Protein AF-A0A8H4MGW9-F1 (afdb_monomer_lite)

pLDDT: mean 76.76, std 18.22, range [28.2, 96.56]

Foldseek 3Di:
DVVLVVLLCVLPVVDDDDPVVVLLVVLLLVQLCCVVPPPDHDDLVVSCVVSVHDSVSSVVSNVVSCVSSVVVSDDDPVVVVVVVVVVQVVDPPDDDDPPPPDPPDDDDDDDDDDDDDDDDPDDDDDCPPVVVVVVVVVVVVVVCLVVLLVVLCVPDDDDVSNVVSVVVSVVVVVVCVVVQVVQQDPVPPDPSVSNVVVSVVVVVVVVVVVVVVVVVVVVVVVVVVVVCVVVVPPPPPDPPDDD

Sequence (243 aa):
MVYYVDKLTALFPAFTISSLTVHRYLIASAVVASKGLSDTFWTNKIYARVGGITVAELAVLELELLQRLRWMIIPQPDLLVDYYIGLVERSDAYEMEESSDGPLTTSLTDGTYAGGGGLPMENKMHNKAGVLIGIYLVNAVVATLPILYQWTAANCAGHTKRAFASALVAGSFSVRNIIGPQTFQARDAPEYHPAKIAVLATQAAAAVLLFVLFLYYVWDNKRRTVLQKANGIRCKMTPSGLG

Radius of gyration: 29.34 Å; chains: 1; bounding box: 54×64×83 Å

InterPro domains:
  IPR013922 Cyclin PHO80-like [PF08613] (2-69)
  IPR013922 Cyclin PHO80-like [PTHR15615] (2-105)
  IPR036259 MFS transporter superfamily [SSF103473] (126-224)

Organism: NCBI:txid340414

Secondary structure (DSSP, 8-state):
-HHHHHHHHHH-TT----TTTHHHHHHHHHHHHHHHH-SS---HHHHHHHHTS-HHHHHHHHHHHHHHTTT--PPPHHHHHHHHHHHHHT-TT----------------------------------HHHHHHHHHHHHHHHHHHHHHHHHHHHH--SHHHHHHHHHHHHHHHHHHHHHHHHHS-GGGTTT-HHHHHHHHHHHHHHHHHHHHHHHHHHHHHHHHHHHHHHTT-----------

Structure (mmCIF, N/CA/C/O backbone):
data_AF-A0A8H4MGW9-F1
#
_entry.id   AF-A0A8H4MGW9-F1
#
loop_
_atom_site.group_PDB
_atom_site.id
_atom_site.type_symbol
_atom_site.label_atom_id
_atom_site.label_alt_id
_atom_site.label_comp_id
_atom_site.label_asym_id
_atom_site.label_entity_id
_atom_site.label_seq_id
_atom_site.pdbx_PDB_ins_code
_atom_site.Cartn_x
_atom_site.Cartn_y
_atom_site.Cartn_z
_atom_site.occupancy
_atom_site.B_iso_or_equiv
_atom_site.auth_seq_id
_atom_site.auth_comp_id
_atom_site.auth_asym_id
_atom_site.auth_atom_id
_atom_site.pdbx_PDB_model_num
ATOM 1 N N . MET A 1 1 ? 3.549 4.341 -16.536 1.00 78.81 1 MET A N 1
ATOM 2 C CA . MET A 1 1 ? 4.738 5.163 -16.874 1.00 78.81 1 MET A CA 1
ATOM 3 C C . MET A 1 1 ? 5.365 4.740 -18.187 1.00 78.81 1 MET A C 1
ATOM 5 O O . MET A 1 1 ? 5.496 5.597 -19.047 1.00 78.81 1 MET A O 1
ATOM 9 N N . VAL A 1 2 ? 5.689 3.453 -18.369 1.00 84.94 2 VAL A N 1
ATOM 10 C CA . VAL A 1 2 ? 6.233 2.919 -19.636 1.00 84.94 2 VAL A CA 1
ATOM 11 C C . VAL A 1 2 ? 5.288 3.190 -20.812 1.00 84.94 2 VAL A C 1
ATOM 13 O O . VAL A 1 2 ? 5.696 3.815 -21.774 1.00 84.94 2 VAL A O 1
ATOM 16 N N . TYR A 1 3 ? 3.986 2.935 -20.650 1.00 88.38 3 TYR A N 1
ATOM 17 C CA . TYR A 1 3 ? 2.974 3.302 -21.652 1.00 88.38 3 TYR A CA 1
ATOM 18 C C . TYR A 1 3 ? 3.040 4.770 -22.126 1.00 88.38 3 TYR A C 1
ATOM 20 O O . TYR A 1 3 ? 2.858 5.069 -23.304 1.00 88.38 3 TYR A O 1
ATOM 28 N N . TYR A 1 4 ? 3.309 5.711 -21.214 1.00 89.75 4 TYR A N 1
ATOM 29 C CA . TYR A 1 4 ? 3.416 7.127 -21.573 1.00 89.75 4 TYR A CA 1
ATOM 30 C C . TYR A 1 4 ? 4.708 7.443 -22.319 1.00 89.75 4 TYR A C 1
ATOM 32 O O . TYR A 1 4 ? 4.717 8.400 -23.085 1.00 89.75 4 TYR A O 1
ATOM 40 N N . VAL A 1 5 ? 5.765 6.646 -22.124 1.00 89.50 5 VAL A N 1
ATOM 41 C CA . VAL A 1 5 ? 7.026 6.797 -22.856 1.00 89.50 5 VAL A CA 1
ATOM 42 C C . VAL A 1 5 ? 6.767 6.533 -24.324 1.00 89.50 5 VAL A C 1
ATOM 44 O O . VAL A 1 5 ? 7.015 7.414 -25.138 1.00 89.50 5 VAL A O 1
ATOM 47 N N . ASP A 1 6 ? 6.197 5.371 -24.633 1.00 88.12 6 ASP A N 1
ATOM 48 C CA . ASP A 1 6 ? 5.986 4.930 -26.012 1.00 88.12 6 ASP A CA 1
ATOM 49 C C . ASP A 1 6 ? 4.979 5.822 -26.739 1.00 88.12 6 ASP A C 1
ATOM 51 O O . ASP A 1 6 ? 5.147 6.171 -27.907 1.00 88.12 6 ASP A O 1
ATOM 55 N N . LYS A 1 7 ? 3.960 6.301 -26.017 1.00 88.12 7 LYS A N 1
ATOM 56 C CA . LYS A 1 7 ? 3.059 7.331 -26.539 1.00 88.12 7 LYS A CA 1
ATOM 57 C C . LYS A 1 7 ? 3.760 8.652 -26.822 1.00 88.12 7 LYS A C 1
ATOM 59 O O . LYS A 1 7 ? 3.473 9.285 -27.835 1.00 88.12 7 LYS A O 1
ATOM 64 N N . LEU A 1 8 ? 4.614 9.114 -25.915 1.00 88.62 8 LEU A N 1
ATOM 65 C CA . LEU A 1 8 ? 5.266 10.409 -26.049 1.00 88.62 8 LEU A CA 1
ATOM 66 C C . LEU A 1 8 ? 6.305 10.389 -27.173 1.00 88.62 8 LEU A C 1
ATOM 68 O O . LEU A 1 8 ? 6.367 11.345 -27.939 1.00 88.62 8 LEU A O 1
ATOM 72 N N . THR A 1 9 ? 7.062 9.301 -27.316 1.00 86.31 9 THR A N 1
ATOM 73 C CA . THR A 1 9 ? 8.022 9.115 -28.413 1.00 86.31 9 THR A CA 1
ATOM 74 C C . THR A 1 9 ? 7.321 8.966 -29.764 1.00 86.31 9 THR A C 1
ATOM 76 O O . THR A 1 9 ? 7.802 9.518 -30.751 1.00 86.31 9 THR A O 1
ATOM 79 N N . ALA A 1 10 ? 6.151 8.317 -29.814 1.00 87.50 10 ALA A N 1
ATOM 80 C CA . ALA A 1 10 ? 5.338 8.236 -31.030 1.00 87.50 10 ALA A CA 1
ATOM 81 C C . ALA A 1 10 ? 4.739 9.594 -31.444 1.00 87.50 10 ALA A C 1
ATOM 83 O O . ALA A 1 10 ? 4.691 9.920 -32.629 1.00 87.50 10 ALA A O 1
ATOM 84 N N . LEU A 1 11 ? 4.276 10.397 -30.479 1.00 86.69 11 LEU A N 1
ATOM 85 C CA . LEU A 1 11 ? 3.653 11.701 -30.742 1.00 86.69 11 LEU A CA 1
ATOM 86 C C . LEU A 1 11 ? 4.672 12.827 -30.945 1.00 86.69 11 LEU A C 1
ATOM 88 O O . LEU A 1 11 ? 4.371 13.826 -31.601 1.00 86.69 11 LEU A O 1
ATOM 92 N N . PHE A 1 12 ? 5.863 12.696 -30.368 1.00 86.38 12 PHE A N 1
ATOM 93 C CA . PHE A 1 12 ? 6.900 13.712 -30.417 1.00 86.38 12 PHE A CA 1
ATOM 94 C C . PHE A 1 12 ? 8.291 13.064 -30.562 1.00 86.38 12 PHE A C 1
ATOM 96 O O . PHE A 1 12 ? 9.019 12.911 -29.579 1.00 86.38 12 PHE A O 1
ATOM 103 N N . PRO A 1 13 ? 8.703 12.731 -31.801 1.00 80.94 13 PRO A N 1
ATOM 104 C CA . PRO A 1 13 ? 9.948 12.004 -32.069 1.00 80.94 13 PRO A CA 1
ATOM 105 C C . PRO A 1 13 ? 11.226 12.794 -31.738 1.00 80.94 13 PRO A C 1
ATOM 107 O O . PRO A 1 13 ? 12.310 12.222 -31.690 1.00 80.94 13 PRO A O 1
ATOM 110 N N . ALA A 1 14 ? 11.122 14.103 -31.488 1.00 83.44 14 ALA A N 1
ATOM 111 C CA . ALA A 1 14 ? 12.247 14.928 -31.047 1.00 83.44 14 ALA A CA 1
ATOM 112 C C . ALA A 1 14 ? 12.580 14.757 -29.551 1.00 83.44 14 ALA A C 1
ATOM 114 O O . ALA A 1 14 ? 13.647 15.184 -29.113 1.00 83.44 14 ALA A O 1
ATOM 115 N N . PHE A 1 15 ? 11.693 14.150 -28.756 1.00 79.50 15 PHE A N 1
ATOM 116 C CA . PHE A 1 15 ? 11.973 13.849 -27.355 1.00 79.50 15 PHE A CA 1
ATOM 117 C C . PHE A 1 15 ? 12.586 12.461 -27.222 1.00 79.50 15 PHE A C 1
ATOM 119 O O . PHE A 1 15 ? 11.929 11.443 -27.426 1.00 79.50 15 PHE A O 1
ATOM 126 N N . THR A 1 16 ? 13.855 12.435 -26.831 1.00 81.19 16 THR A N 1
ATOM 127 C CA . THR A 1 16 ? 14.576 11.215 -26.484 1.00 81.19 16 THR A CA 1
ATOM 128 C C . THR A 1 16 ? 14.766 11.140 -24.970 1.00 81.19 16 THR A C 1
ATOM 130 O O . THR A 1 16 ? 15.083 12.129 -24.297 1.00 81.19 16 THR A O 1
ATOM 133 N N . ILE A 1 17 ? 14.545 9.954 -24.400 1.00 85.25 17 ILE A N 1
ATOM 134 C CA . ILE A 1 17 ? 14.764 9.726 -22.970 1.00 85.25 17 ILE A CA 1
ATOM 135 C C . ILE A 1 17 ? 16.256 9.530 -22.744 1.00 85.25 17 ILE A C 1
ATOM 137 O O . ILE A 1 17 ? 16.860 8.586 -23.245 1.00 85.25 17 ILE A O 1
ATOM 141 N N . SER A 1 18 ? 16.842 10.436 -21.971 1.00 88.62 18 SER A N 1
ATOM 142 C CA . SER A 1 18 ? 18.242 10.393 -21.559 1.00 88.62 18 SER A CA 1
ATOM 143 C C . SER A 1 18 ? 18.337 10.446 -20.037 1.00 88.62 18 SER A C 1
ATOM 145 O O . SER A 1 18 ? 17.376 10.817 -19.358 1.00 88.62 18 SER A O 1
ATOM 147 N N . SER A 1 19 ? 19.509 10.134 -19.479 1.00 89.25 19 SER A N 1
ATOM 148 C CA . SER A 1 19 ? 19.765 10.244 -18.035 1.00 89.25 19 SER A CA 1
ATOM 149 C C . SER A 1 19 ? 19.522 11.657 -17.478 1.00 89.25 19 SER A C 1
ATOM 151 O O . SER A 1 19 ? 19.226 11.798 -16.294 1.00 89.25 19 SER A O 1
ATOM 153 N N . LEU A 1 20 ? 19.579 12.693 -18.325 1.00 85.25 20 LEU A N 1
ATOM 154 C CA . LEU A 1 20 ? 19.329 14.086 -17.952 1.00 85.25 20 LEU A CA 1
ATOM 155 C C . LEU A 1 20 ? 17.828 14.442 -17.911 1.00 85.25 20 LEU A C 1
ATOM 157 O O . LEU A 1 20 ? 17.413 15.270 -17.102 1.00 85.25 20 LEU A O 1
ATOM 161 N N . THR A 1 21 ? 17.002 13.823 -18.763 1.00 89.19 21 THR A N 1
ATOM 162 C CA . THR A 1 21 ? 15.565 14.141 -18.903 1.00 89.19 21 THR A CA 1
ATOM 163 C C . THR A 1 21 ? 14.650 13.161 -18.167 1.00 89.19 21 THR A C 1
ATOM 165 O O . THR A 1 21 ? 13.532 13.524 -17.790 1.00 89.19 21 THR A O 1
ATOM 168 N N . VAL A 1 22 ? 15.127 11.941 -17.895 1.00 92.25 22 VAL A N 1
ATOM 169 C CA . VAL A 1 22 ? 14.333 10.857 -17.297 1.00 92.25 22 VAL A CA 1
ATOM 170 C C . VAL A 1 22 ? 13.794 11.201 -15.909 1.00 92.25 22 VAL A C 1
ATOM 172 O O . VAL A 1 22 ? 12.655 10.870 -15.606 1.00 92.25 22 VAL A O 1
ATOM 175 N N . HIS A 1 23 ? 14.560 11.910 -15.075 1.00 93.44 23 HIS A N 1
ATOM 176 C CA . HIS A 1 23 ? 14.145 12.221 -13.705 1.00 93.44 23 HIS A CA 1
ATOM 177 C C . HIS A 1 23 ? 12.878 13.088 -13.674 1.00 93.44 23 HIS A C 1
ATOM 179 O O . HIS A 1 23 ? 11.871 12.708 -13.077 1.00 93.44 23 HIS A O 1
ATOM 185 N N . ARG A 1 24 ? 12.899 14.222 -14.387 1.00 93.12 24 ARG A N 1
ATOM 186 C CA . ARG A 1 24 ? 11.752 15.140 -14.478 1.00 93.12 24 ARG A CA 1
ATOM 187 C C . ARG A 1 24 ? 10.564 14.481 -15.176 1.00 93.12 24 ARG A C 1
ATOM 189 O O . ARG A 1 24 ? 9.427 14.649 -14.740 1.00 93.12 24 ARG A O 1
ATOM 196 N N . TYR A 1 25 ? 10.835 13.672 -16.200 1.00 93.12 25 TYR A N 1
ATOM 197 C CA . TYR A 1 25 ? 9.816 12.893 -16.898 1.00 93.12 25 TYR A CA 1
ATOM 198 C C . TYR A 1 25 ? 9.115 11.874 -15.981 1.00 93.12 25 TYR A C 1
ATOM 200 O O . TYR A 1 25 ? 7.885 11.794 -15.973 1.00 93.12 25 TYR A O 1
ATOM 208 N N . LEU A 1 26 ? 9.866 11.112 -15.180 1.00 93.75 26 LEU A N 1
ATOM 209 C CA . LEU A 1 26 ? 9.302 10.120 -14.260 1.00 93.75 26 LEU A CA 1
ATOM 210 C C . LEU A 1 26 ? 8.410 10.775 -13.206 1.00 93.75 26 LEU A C 1
ATOM 212 O O . LEU A 1 26 ? 7.332 10.266 -12.918 1.00 93.75 26 LEU A O 1
ATOM 216 N N . ILE A 1 27 ? 8.817 11.928 -12.676 1.00 93.94 27 ILE A N 1
ATOM 217 C CA . ILE A 1 27 ? 8.011 12.674 -11.705 1.00 93.94 27 ILE A CA 1
ATOM 218 C C . ILE A 1 27 ? 6.715 13.174 -12.355 1.00 93.94 27 ILE A C 1
ATOM 220 O O . ILE A 1 27 ? 5.634 12.947 -11.815 1.00 93.94 27 ILE A O 1
ATOM 224 N N . ALA A 1 28 ? 6.798 13.811 -13.527 1.00 93.94 28 ALA A N 1
ATOM 225 C CA . ALA A 1 28 ? 5.627 14.345 -14.223 1.00 93.94 28 ALA A CA 1
ATOM 226 C C . ALA A 1 28 ? 4.636 13.238 -14.623 1.00 93.94 28 ALA A C 1
ATOM 228 O O . ALA A 1 28 ? 3.440 13.344 -14.354 1.00 93.94 28 ALA A O 1
ATOM 229 N N . SER A 1 29 ? 5.135 12.139 -15.196 1.00 93.44 29 SER A N 1
ATOM 230 C CA . SER A 1 29 ? 4.315 10.980 -15.566 1.00 93.44 29 SER A CA 1
ATOM 231 C C . SER A 1 29 ? 3.680 10.304 -14.347 1.00 93.44 29 SER A C 1
ATOM 233 O O . SER A 1 29 ? 2.502 9.943 -14.405 1.00 93.44 29 SER A O 1
ATOM 235 N N . ALA A 1 30 ? 4.405 10.207 -13.224 1.00 93.19 30 ALA A N 1
ATOM 236 C CA . ALA A 1 30 ? 3.884 9.699 -11.956 1.00 93.19 30 ALA A CA 1
ATOM 237 C C . ALA A 1 30 ? 2.707 10.518 -11.423 1.00 93.19 30 ALA A C 1
ATOM 239 O O . ALA A 1 30 ? 1.684 9.950 -11.029 1.00 93.19 30 ALA A O 1
ATOM 240 N N . VAL A 1 31 ? 2.831 11.845 -11.447 1.00 93.81 31 VAL A N 1
ATOM 241 C CA . VAL A 1 31 ? 1.781 12.762 -10.987 1.00 93.81 31 VAL A CA 1
ATOM 242 C C . VAL A 1 31 ? 0.559 12.705 -11.900 1.00 93.81 31 VAL A C 1
ATOM 244 O O . VAL A 1 31 ? -0.554 12.552 -11.397 1.00 93.81 31 VAL A O 1
ATOM 247 N N . VAL A 1 32 ? 0.760 12.746 -13.222 1.00 93.50 32 VAL A N 1
ATOM 248 C CA . VAL A 1 32 ? -0.331 12.660 -14.206 1.00 93.50 32 VAL A CA 1
ATOM 249 C C . VAL A 1 32 ? -1.096 11.343 -14.076 1.00 93.50 32 VAL A C 1
ATOM 251 O O . VAL A 1 32 ? -2.324 11.364 -14.029 1.00 93.50 32 VAL A O 1
ATOM 254 N N . ALA A 1 33 ? -0.409 10.199 -13.957 1.00 92.38 33 ALA A N 1
ATOM 255 C CA . ALA A 1 33 ? -1.105 8.922 -13.783 1.00 92.38 33 ALA A CA 1
ATOM 256 C C . ALA A 1 33 ? -1.866 8.866 -12.456 1.00 92.38 33 ALA A C 1
ATOM 258 O O . ALA A 1 33 ? -3.018 8.453 -12.442 1.00 92.38 33 ALA A O 1
ATOM 259 N N . SER A 1 34 ? -1.242 9.303 -11.357 1.00 92.19 34 SER A N 1
ATOM 260 C CA . SER A 1 34 ? -1.865 9.242 -10.029 1.00 92.19 34 SER A CA 1
ATOM 261 C C . SER A 1 34 ? -3.140 10.074 -9.968 1.00 92.19 34 SER A C 1
ATOM 263 O O . SER A 1 34 ? -4.136 9.631 -9.417 1.00 92.19 34 SER A O 1
ATOM 265 N N . LYS A 1 35 ? -3.129 11.274 -10.551 1.00 92.50 35 LYS A N 1
ATOM 266 C CA . LYS A 1 35 ? -4.313 12.138 -10.577 1.00 92.50 35 LYS A CA 1
ATOM 267 C C . LYS A 1 35 ? -5.366 11.704 -11.590 1.00 92.50 35 LYS A C 1
ATOM 269 O O . LYS A 1 35 ? -6.535 12.010 -11.405 1.00 92.50 35 LYS A O 1
ATOM 274 N N . GLY A 1 36 ? -4.945 11.071 -12.681 1.00 90.50 36 GLY A N 1
ATOM 275 C CA . GLY A 1 36 ? -5.836 10.677 -13.766 1.00 90.50 36 GLY A CA 1
ATOM 276 C C . GLY A 1 36 ? -6.488 9.307 -13.598 1.00 90.50 36 GLY A C 1
ATOM 277 O O . GLY A 1 36 ? -7.548 9.084 -14.171 1.00 90.50 36 GLY A O 1
ATOM 278 N N . LEU A 1 37 ? -5.855 8.392 -12.855 1.00 88.81 37 LEU A N 1
ATOM 279 C CA . LEU A 1 37 ? -6.280 6.991 -12.737 1.00 88.81 37 LEU A CA 1
ATOM 280 C C . LEU A 1 37 ? -6.646 6.573 -11.309 1.00 88.81 37 LEU A C 1
ATOM 282 O O . LEU A 1 37 ? -7.343 5.576 -11.151 1.00 88.81 37 LEU A O 1
ATOM 286 N N . SER A 1 38 ? -6.184 7.285 -10.277 1.00 87.88 38 SER A N 1
ATOM 287 C CA . SER A 1 38 ? -6.468 6.918 -8.886 1.00 87.88 38 SER A CA 1
ATOM 288 C C . SER A 1 38 ? -7.567 7.795 -8.290 1.00 87.88 38 SER A C 1
ATOM 290 O O . SER A 1 38 ? -7.485 9.020 -8.338 1.00 87.88 38 SER A O 1
ATOM 292 N N . ASP A 1 39 ? -8.530 7.172 -7.607 1.00 90.50 39 ASP A N 1
ATOM 293 C CA . ASP A 1 39 ? -9.595 7.881 -6.874 1.00 90.50 39 ASP A CA 1
ATOM 294 C C . ASP A 1 39 ? -9.061 8.699 -5.685 1.00 90.50 39 ASP A C 1
ATOM 296 O O . ASP A 1 39 ? -9.704 9.626 -5.197 1.00 90.50 39 ASP A O 1
ATOM 300 N N . THR A 1 40 ? -7.866 8.356 -5.197 1.00 86.94 40 THR A N 1
ATOM 301 C CA . THR A 1 40 ? -7.166 9.079 -4.131 1.00 86.94 40 THR A CA 1
ATOM 302 C C . THR A 1 40 ? -5.892 9.705 -4.682 1.00 86.94 40 THR A C 1
ATOM 304 O O . THR A 1 40 ? -4.955 9.000 -5.058 1.00 86.94 40 THR A O 1
ATOM 307 N N . PHE A 1 41 ? -5.828 11.035 -4.673 1.00 91.75 41 PHE A N 1
ATOM 308 C CA . PHE A 1 41 ? -4.680 11.802 -5.150 1.00 91.75 41 PHE A CA 1
ATOM 309 C C . PHE A 1 41 ? -4.277 12.894 -4.152 1.00 91.75 41 PHE A C 1
ATOM 311 O O . PHE A 1 41 ? -5.090 13.402 -3.378 1.00 91.75 41 PHE A O 1
ATOM 318 N N . TRP A 1 42 ? -2.994 13.260 -4.166 1.00 91.44 42 TRP A N 1
ATOM 319 C CA . TRP A 1 42 ? -2.426 14.274 -3.273 1.00 91.44 42 TRP A CA 1
ATOM 320 C C . TRP A 1 42 ? -2.288 15.642 -3.959 1.00 91.44 42 TRP A C 1
ATOM 322 O O . TRP A 1 42 ? -2.433 15.783 -5.173 1.00 91.44 42 TRP A O 1
ATOM 332 N N . THR A 1 43 ? -1.994 16.688 -3.183 1.00 93.69 43 THR A N 1
ATOM 333 C CA . THR A 1 43 ? -1.757 18.035 -3.732 1.00 93.69 43 THR A CA 1
ATOM 334 C C . THR A 1 43 ? -0.373 18.149 -4.383 1.00 93.69 43 THR A C 1
ATOM 336 O O . THR A 1 43 ? 0.585 17.505 -3.947 1.00 93.69 43 THR A O 1
ATOM 339 N N . ASN A 1 44 ? -0.221 19.045 -5.369 1.00 91.88 44 ASN A N 1
ATOM 340 C CA . ASN A 1 44 ? 1.060 19.269 -6.070 1.00 91.88 44 ASN A CA 1
ATOM 341 C C . ASN A 1 44 ? 2.208 19.631 -5.130 1.00 91.88 44 ASN A C 1
ATOM 343 O O . ASN A 1 44 ? 3.355 19.308 -5.411 1.00 91.88 44 ASN A O 1
ATOM 347 N N . LYS A 1 45 ? 1.911 20.238 -3.978 1.00 94.56 45 LYS A N 1
ATOM 348 C CA . LYS A 1 45 ? 2.913 20.542 -2.954 1.00 94.56 45 LYS A CA 1
ATOM 349 C C . LYS A 1 45 ? 3.585 19.282 -2.401 1.00 94.56 45 LYS A C 1
ATOM 351 O O . LYS A 1 45 ? 4.787 19.297 -2.154 1.00 94.56 45 LYS A O 1
ATOM 356 N N . ILE A 1 46 ? 2.822 18.208 -2.197 1.00 95.00 46 ILE A N 1
ATOM 357 C CA . ILE A 1 46 ? 3.342 16.944 -1.660 1.00 95.00 46 ILE A CA 1
ATOM 358 C C . ILE A 1 46 ? 4.170 16.236 -2.732 1.00 95.00 46 ILE A C 1
ATOM 360 O O . ILE A 1 46 ? 5.304 15.850 -2.460 1.00 95.00 46 ILE A O 1
ATOM 364 N N . TYR A 1 47 ? 3.656 16.154 -3.961 1.00 94.56 47 TYR A N 1
ATOM 365 C CA . TYR A 1 47 ? 4.389 15.562 -5.081 1.00 94.56 47 TYR A CA 1
ATOM 366 C C . TYR A 1 47 ? 5.697 16.303 -5.394 1.00 94.56 47 TYR A C 1
ATOM 368 O O . TYR A 1 47 ? 6.730 15.664 -5.562 1.00 94.56 47 TYR A O 1
ATOM 376 N N . ALA A 1 48 ? 5.687 17.639 -5.383 1.00 95.00 48 ALA A N 1
ATOM 377 C CA . ALA A 1 48 ? 6.879 18.462 -5.587 1.00 95.00 48 ALA A CA 1
ATOM 378 C C . ALA A 1 48 ? 7.930 18.235 -4.488 1.00 95.00 48 ALA A C 1
ATOM 380 O O . ALA A 1 48 ? 9.117 18.107 -4.777 1.00 95.00 48 ALA A O 1
ATOM 381 N N . ARG A 1 49 ? 7.491 18.104 -3.226 1.00 94.56 49 ARG A N 1
ATOM 382 C CA . ARG A 1 49 ? 8.381 17.818 -2.092 1.00 94.56 49 ARG A CA 1
ATOM 383 C C . ARG A 1 49 ? 9.046 16.445 -2.206 1.00 94.56 49 ARG A C 1
ATOM 385 O O . ARG A 1 49 ? 10.216 16.331 -1.862 1.00 94.56 49 ARG A O 1
ATOM 392 N N . VAL A 1 50 ? 8.316 15.429 -2.672 1.00 94.19 50 VAL A N 1
ATOM 393 C CA . VAL A 1 50 ? 8.860 14.076 -2.894 1.00 94.19 50 VAL A CA 1
ATOM 394 C C . VAL A 1 50 ? 9.788 14.046 -4.110 1.00 94.19 50 VAL A C 1
ATOM 396 O O . VAL A 1 50 ? 10.838 13.418 -4.056 1.00 94.19 50 VAL A O 1
ATOM 399 N N . GLY A 1 51 ? 9.430 14.752 -5.185 1.00 90.56 51 GLY A N 1
ATOM 400 C CA . GLY A 1 51 ? 10.237 14.846 -6.403 1.00 90.56 51 GLY A CA 1
ATOM 401 C C . GLY A 1 51 ? 11.441 15.788 -6.308 1.00 90.56 51 GLY A C 1
ATOM 402 O O . GLY A 1 51 ? 12.243 15.827 -7.230 1.00 90.56 51 GLY A O 1
ATOM 403 N N . GLY A 1 52 ? 11.581 16.569 -5.233 1.00 94.25 52 GLY A N 1
ATOM 404 C CA . GLY A 1 52 ? 12.685 17.524 -5.084 1.00 94.25 52 GLY A CA 1
ATOM 405 C C . GLY A 1 52 ? 12.665 18.681 -6.093 1.00 94.25 52 GLY A C 1
ATOM 406 O O . GLY A 1 52 ? 13.690 19.328 -6.293 1.00 94.25 52 GLY A O 1
ATOM 407 N N . ILE A 1 53 ? 11.516 18.955 -6.719 1.00 95.69 53 ILE A N 1
ATOM 408 C CA . ILE A 1 53 ? 11.336 20.030 -7.706 1.00 95.69 53 ILE A CA 1
ATOM 409 C C . ILE A 1 53 ? 10.424 21.128 -7.159 1.00 95.69 53 ILE A C 1
ATOM 411 O O . ILE A 1 53 ? 9.663 20.923 -6.211 1.00 95.69 53 ILE A O 1
ATOM 415 N N . THR A 1 54 ? 10.491 22.324 -7.742 1.00 96.50 54 THR A N 1
ATOM 416 C CA . THR A 1 54 ? 9.609 23.418 -7.314 1.00 96.50 54 THR A CA 1
ATOM 417 C C . THR A 1 54 ? 8.160 23.140 -7.726 1.00 96.50 54 THR A C 1
ATOM 419 O O . THR A 1 54 ? 7.895 22.489 -8.734 1.00 96.50 54 THR A O 1
ATOM 422 N N . VAL A 1 55 ? 7.190 23.647 -6.958 1.00 95.69 55 VAL A N 1
ATOM 423 C CA . VAL A 1 55 ? 5.758 23.433 -7.256 1.00 95.69 55 VAL A CA 1
ATOM 424 C C . VAL A 1 55 ? 5.369 24.044 -8.608 1.00 95.69 55 VAL A C 1
ATOM 426 O O . VAL A 1 55 ? 4.563 23.463 -9.330 1.00 95.69 55 VAL A O 1
ATOM 429 N N . ALA A 1 56 ? 5.956 25.194 -8.954 1.00 96.31 56 ALA A N 1
ATOM 430 C CA . ALA A 1 56 ? 5.730 25.860 -10.234 1.00 96.31 56 ALA A CA 1
ATOM 431 C C . ALA A 1 56 ? 6.271 25.026 -11.401 1.00 96.31 56 ALA A C 1
ATOM 433 O O . ALA A 1 56 ? 5.566 24.814 -12.383 1.00 96.31 56 ALA A O 1
ATOM 434 N N . GLU A 1 57 ? 7.485 24.494 -11.263 1.00 96.25 57 GLU A N 1
ATOM 435 C CA . GLU A 1 57 ? 8.069 23.599 -12.259 1.00 96.25 57 GLU A CA 1
ATOM 436 C C . GLU A 1 57 ? 7.235 22.326 -12.429 1.00 96.25 57 GLU A C 1
ATOM 438 O O . GLU A 1 57 ? 6.923 21.955 -13.556 1.00 96.25 57 GLU A O 1
ATOM 443 N N . LEU A 1 58 ? 6.805 21.697 -11.328 1.00 95.75 58 LEU A N 1
ATOM 444 C CA . LEU A 1 58 ? 5.951 20.512 -11.396 1.00 95.75 58 LEU A CA 1
ATOM 445 C C . LEU A 1 58 ? 4.642 20.799 -12.142 1.00 95.75 58 LEU A C 1
ATOM 447 O O . LEU A 1 58 ? 4.218 19.984 -12.953 1.00 95.75 58 LEU A O 1
ATOM 451 N N . ALA A 1 59 ? 4.013 21.948 -11.883 1.00 96.00 59 ALA A N 1
ATOM 452 C CA . ALA A 1 59 ? 2.773 22.330 -12.553 1.00 96.00 59 ALA A CA 1
ATOM 453 C C . ALA A 1 59 ? 2.968 22.537 -14.065 1.00 96.00 59 ALA A C 1
ATOM 455 O O . ALA A 1 59 ? 2.122 22.116 -14.851 1.00 96.00 59 ALA A O 1
ATOM 456 N N . VAL A 1 60 ? 4.088 23.145 -14.477 1.00 96.56 60 VAL A N 1
ATOM 457 C CA . VAL A 1 60 ? 4.424 23.318 -15.899 1.00 96.56 60 VAL A CA 1
ATOM 458 C C . VAL A 1 60 ? 4.703 21.971 -16.561 1.00 96.56 60 VAL A C 1
ATOM 460 O O . VAL A 1 60 ? 4.160 21.707 -17.629 1.00 96.56 60 VAL A O 1
ATOM 463 N N . LEU A 1 61 ? 5.486 21.099 -15.922 1.00 94.31 61 LEU A N 1
ATOM 464 C CA . LEU A 1 61 ? 5.804 19.770 -16.453 1.00 94.31 61 LEU A CA 1
ATOM 465 C C . LEU A 1 61 ? 4.562 18.880 -16.576 1.00 94.31 61 LEU A C 1
ATOM 467 O O . LEU A 1 61 ? 4.407 18.164 -17.562 1.00 94.31 61 LEU A O 1
ATOM 471 N N . GLU A 1 62 ? 3.670 18.935 -15.586 1.00 94.56 62 GLU A N 1
ATOM 472 C CA . GLU A 1 62 ? 2.379 18.246 -15.616 1.00 94.56 62 GLU A CA 1
ATOM 473 C C . GLU A 1 62 ? 1.539 18.716 -16.812 1.00 94.56 62 GLU A C 1
ATOM 475 O O . GLU A 1 62 ? 1.043 17.895 -17.585 1.00 94.56 62 GLU A O 1
ATOM 480 N N . LEU A 1 63 ? 1.423 20.035 -16.998 1.00 94.62 63 LEU A N 1
ATOM 481 C CA . LEU A 1 63 ? 0.661 20.619 -18.097 1.00 94.62 63 LEU A CA 1
ATOM 482 C C . LEU A 1 63 ? 1.276 20.292 -19.462 1.00 94.62 63 LEU A C 1
ATOM 484 O O . LEU A 1 63 ? 0.549 19.914 -20.381 1.00 94.62 63 LEU A O 1
ATOM 488 N N . GLU A 1 64 ? 2.597 20.409 -19.600 1.00 92.81 64 GLU A N 1
ATOM 489 C CA . GLU A 1 64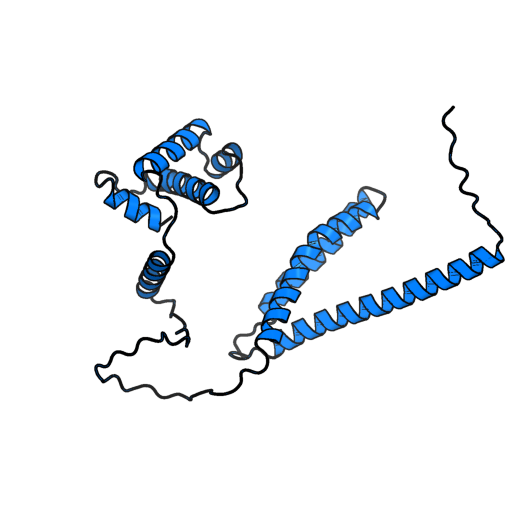 ? 3.293 20.100 -20.847 1.00 92.81 64 GLU A CA 1
ATOM 490 C C . GLU A 1 64 ? 3.093 18.628 -21.217 1.00 92.81 64 GLU A C 1
ATOM 492 O O . GLU A 1 64 ? 2.720 18.327 -22.349 1.00 92.81 64 GLU A O 1
ATOM 497 N N . LEU A 1 65 ? 3.239 17.704 -20.263 1.00 92.12 65 LEU A N 1
ATOM 498 C CA . LEU A 1 65 ? 3.016 16.284 -20.518 1.00 92.12 65 LEU A CA 1
ATOM 499 C C . LEU A 1 65 ? 1.570 16.002 -20.962 1.00 92.12 65 LEU A C 1
ATOM 501 O O . LEU A 1 65 ? 1.359 15.274 -21.931 1.00 92.12 65 LEU A O 1
ATOM 505 N N . LEU A 1 66 ? 0.574 16.612 -20.313 1.00 93.25 66 LEU A N 1
ATOM 506 C CA . LEU A 1 66 ? -0.838 16.468 -20.689 1.00 93.25 66 LEU A CA 1
ATOM 507 C C . LEU A 1 66 ? -1.127 17.001 -22.097 1.00 93.25 66 LEU A C 1
ATOM 509 O O . LEU A 1 66 ? -1.832 16.349 -22.873 1.00 93.25 66 LEU A O 1
ATOM 513 N N . GLN A 1 67 ? -0.555 18.154 -22.449 1.00 93.69 67 GLN A N 1
ATOM 514 C CA . GLN A 1 67 ? -0.688 18.738 -23.784 1.00 93.69 67 GLN A CA 1
ATOM 515 C C . GLN A 1 67 ? -0.044 17.848 -24.850 1.00 93.69 67 GLN A C 1
ATOM 517 O O . GLN A 1 67 ? -0.662 17.586 -25.884 1.00 93.69 67 GLN A O 1
ATOM 522 N N . ARG A 1 68 ? 1.161 17.328 -24.587 1.00 90.25 68 ARG A N 1
ATOM 523 C CA . ARG A 1 68 ? 1.880 16.429 -25.504 1.00 90.25 68 ARG A CA 1
ATOM 524 C C . ARG A 1 68 ? 1.153 15.099 -25.692 1.00 90.25 68 ARG A C 1
ATOM 526 O O . ARG A 1 68 ? 1.100 14.592 -26.805 1.00 90.25 68 ARG A O 1
ATOM 533 N N . LEU A 1 69 ? 0.526 14.577 -24.638 1.00 89.88 69 LEU A N 1
ATOM 534 C CA . LEU A 1 69 ? -0.309 13.372 -24.689 1.00 89.88 69 LEU A CA 1
ATOM 535 C C . LEU A 1 69 ? -1.724 13.631 -25.239 1.00 89.88 69 LEU A C 1
ATOM 537 O O . LEU A 1 69 ? -2.535 12.705 -25.285 1.00 89.88 69 LEU A O 1
ATOM 541 N N . ARG A 1 70 ? -2.043 14.870 -25.648 1.00 91.25 70 ARG A N 1
ATOM 542 C CA . ARG A 1 70 ? -3.374 15.301 -26.115 1.00 91.25 70 ARG A CA 1
ATOM 543 C C . ARG A 1 70 ? -4.500 14.906 -25.154 1.00 91.25 70 ARG A C 1
ATOM 545 O O . ARG A 1 70 ? -5.577 14.521 -25.600 1.00 91.25 70 ARG A O 1
ATOM 552 N N . TRP A 1 71 ? -4.239 14.963 -23.847 1.00 90.12 71 TRP A N 1
ATOM 553 C CA . TRP A 1 71 ? -5.163 14.532 -22.786 1.00 90.12 71 TRP A CA 1
ATOM 554 C C . TRP A 1 71 ? -5.574 13.048 -22.836 1.00 90.12 71 TRP A C 1
ATOM 556 O O . TRP A 1 71 ? -6.425 12.613 -22.064 1.00 90.12 71 TRP A O 1
ATOM 566 N N . MET A 1 72 ? -4.948 12.233 -23.690 1.00 87.81 72 MET A N 1
ATOM 567 C CA . MET A 1 72 ? -5.263 10.814 -23.850 1.00 87.81 72 MET A CA 1
ATOM 568 C C . MET A 1 72 ? -4.430 9.968 -22.879 1.00 87.81 72 MET A C 1
ATOM 570 O O . MET A 1 72 ? -3.494 9.271 -23.281 1.00 87.81 72 MET A O 1
ATOM 574 N N . ILE A 1 73 ? -4.761 10.072 -21.592 1.00 89.19 73 ILE A N 1
ATOM 575 C CA . ILE A 1 73 ? -4.018 9.444 -20.488 1.00 89.19 73 ILE A CA 1
ATOM 576 C C . ILE A 1 73 ? -4.500 8.033 -20.127 1.00 89.19 73 ILE A C 1
ATOM 578 O O . ILE A 1 73 ? -3.738 7.277 -19.538 1.00 89.19 73 ILE A O 1
ATOM 582 N N . ILE A 1 74 ? -5.732 7.656 -20.475 1.00 89.56 74 ILE A N 1
ATOM 583 C CA . ILE A 1 74 ? -6.311 6.364 -20.080 1.00 89.56 74 ILE A CA 1
ATOM 584 C C . ILE A 1 74 ? -5.755 5.261 -20.999 1.00 89.56 74 ILE A C 1
ATOM 586 O O . ILE A 1 74 ? -5.994 5.323 -22.210 1.00 89.56 74 ILE A O 1
ATOM 590 N N . PRO A 1 75 ? -5.008 4.272 -20.473 1.00 86.38 75 PRO A N 1
ATOM 591 C CA . PRO A 1 75 ? -4.588 3.116 -21.253 1.00 86.38 75 PRO A CA 1
ATOM 592 C C . PRO A 1 75 ? -5.769 2.160 -21.459 1.00 86.38 75 PRO A C 1
ATOM 594 O O . PRO A 1 75 ? -6.558 1.928 -20.544 1.00 86.38 75 PRO A O 1
ATOM 597 N N . GLN A 1 76 ? -5.886 1.590 -22.659 1.00 87.69 76 GLN A N 1
ATOM 598 C CA . GLN A 1 76 ? -6.827 0.497 -22.910 1.00 87.69 76 GLN A CA 1
ATOM 599 C C . GLN A 1 76 ? -6.326 -0.784 -22.222 1.00 87.69 76 GLN A C 1
ATOM 601 O O . GLN A 1 76 ? -5.113 -1.013 -22.212 1.00 87.69 76 GLN A O 1
ATOM 606 N N . PRO A 1 77 ? -7.226 -1.603 -21.648 1.00 86.19 77 PRO A N 1
ATOM 607 C CA . PRO A 1 77 ? -6.838 -2.790 -20.891 1.00 86.19 77 PRO A CA 1
ATOM 608 C C . PRO A 1 77 ? -6.097 -3.813 -21.758 1.00 86.19 77 PRO A C 1
ATOM 610 O O . PRO A 1 77 ? -5.083 -4.336 -21.311 1.00 86.19 77 PRO A O 1
ATOM 613 N N . ASP A 1 78 ? -6.533 -4.017 -23.005 1.00 86.88 78 ASP A N 1
ATOM 614 C CA . ASP A 1 78 ? -5.937 -4.997 -23.926 1.00 86.88 78 ASP A CA 1
ATOM 615 C C . ASP A 1 78 ? -4.461 -4.676 -24.203 1.00 86.88 78 ASP A C 1
ATOM 617 O O . ASP A 1 78 ? -3.575 -5.500 -24.006 1.00 86.88 78 ASP A O 1
ATOM 621 N N . LEU A 1 79 ? -4.174 -3.410 -24.515 1.00 85.44 79 LEU A N 1
ATOM 622 C CA . LEU A 1 79 ? -2.813 -2.940 -24.760 1.00 85.44 79 LEU A CA 1
ATOM 623 C C . LEU A 1 79 ? -1.918 -3.062 -23.516 1.00 85.44 79 LEU A C 1
ATOM 625 O O . LEU A 1 79 ? -0.714 -3.273 -23.630 1.00 85.44 79 LEU A O 1
ATOM 629 N N . LEU A 1 80 ? -2.481 -2.898 -22.316 1.00 85.69 80 LEU A N 1
ATOM 630 C CA . LEU A 1 80 ? -1.723 -3.023 -21.072 1.00 85.69 80 LEU A CA 1
ATOM 631 C C . LEU A 1 80 ? -1.277 -4.473 -20.827 1.00 85.69 80 LEU A C 1
ATOM 633 O O . LEU A 1 80 ? -0.179 -4.682 -20.310 1.00 85.69 80 LEU A O 1
ATOM 637 N N . VAL A 1 81 ? -2.108 -5.446 -21.216 1.00 86.25 81 VAL A N 1
ATOM 638 C CA . VAL A 1 81 ? -1.780 -6.877 -21.170 1.00 86.25 81 VAL A CA 1
ATOM 639 C C . VAL A 1 81 ? -0.651 -7.191 -22.149 1.00 86.25 81 VAL A C 1
ATOM 641 O O . VAL A 1 81 ? 0.327 -7.813 -21.743 1.00 86.25 81 VAL A O 1
ATOM 644 N N . ASP A 1 82 ? -0.708 -6.669 -23.375 1.00 86.12 82 ASP A N 1
ATOM 645 C CA . ASP A 1 82 ? 0.364 -6.851 -24.365 1.00 86.12 82 ASP A CA 1
ATOM 646 C C . ASP A 1 82 ? 1.707 -6.287 -23.869 1.00 86.12 82 ASP A C 1
ATOM 648 O O . ASP A 1 82 ? 2.749 -6.935 -23.980 1.00 86.12 82 ASP A O 1
ATOM 652 N N . TYR A 1 83 ? 1.693 -5.098 -23.247 1.00 84.44 83 TYR A N 1
ATOM 653 C CA . TYR A 1 83 ? 2.890 -4.520 -22.622 1.00 84.44 83 TYR A CA 1
ATOM 654 C C . TYR A 1 83 ? 3.440 -5.394 -21.494 1.00 84.44 83 TYR A C 1
ATOM 656 O O . TYR A 1 83 ? 4.657 -5.484 -21.328 1.00 84.44 83 TYR A O 1
ATOM 664 N N . TYR A 1 84 ? 2.560 -5.999 -20.698 1.00 83.94 84 TYR A N 1
ATOM 665 C CA . TYR A 1 84 ? 2.957 -6.893 -19.618 1.00 83.94 84 TYR A CA 1
ATOM 666 C C . TYR A 1 84 ? 3.598 -8.172 -20.163 1.00 83.94 84 TYR A C 1
ATOM 668 O O . TYR A 1 84 ? 4.696 -8.513 -19.730 1.00 83.94 84 TYR A O 1
ATOM 676 N N . ILE A 1 85 ? 2.980 -8.812 -21.160 1.00 85.44 85 ILE A N 1
ATOM 677 C CA . ILE A 1 85 ? 3.523 -10.006 -21.824 1.00 85.44 85 ILE A CA 1
ATOM 678 C C . ILE A 1 85 ? 4.910 -9.703 -22.403 1.00 85.44 85 ILE A C 1
ATOM 680 O O . ILE A 1 85 ? 5.871 -10.390 -22.068 1.00 85.44 85 ILE A O 1
ATOM 684 N N . GLY A 1 86 ? 5.057 -8.614 -23.166 1.00 84.81 86 GLY A N 1
ATOM 685 C CA . GLY A 1 86 ? 6.348 -8.244 -23.757 1.00 84.81 86 GLY A CA 1
ATOM 686 C C . GLY A 1 86 ? 7.436 -7.888 -22.732 1.00 84.81 86 GLY A C 1
ATOM 687 O O . GLY A 1 86 ? 8.626 -8.064 -23.000 1.00 84.81 86 GLY A O 1
ATOM 688 N N . LEU A 1 87 ? 7.063 -7.397 -21.543 1.00 83.62 87 LEU A N 1
ATOM 689 C CA . LEU A 1 87 ? 8.004 -7.181 -20.435 1.00 83.62 87 LEU A CA 1
ATOM 690 C C . LEU A 1 87 ? 8.461 -8.502 -19.813 1.00 83.62 87 LEU A C 1
ATOM 692 O O . LEU A 1 87 ? 9.644 -8.629 -19.494 1.00 83.62 87 LEU A O 1
ATOM 696 N N . VAL A 1 88 ? 7.541 -9.455 -19.648 1.00 83.94 88 VAL A N 1
ATOM 697 C CA . VAL A 1 88 ? 7.827 -10.770 -19.064 1.00 83.94 88 VAL A CA 1
ATOM 698 C C . VAL A 1 88 ? 8.674 -11.615 -20.011 1.00 83.94 88 VAL A C 1
ATOM 700 O O . VAL A 1 88 ? 9.693 -12.140 -19.579 1.00 83.94 88 VAL A O 1
ATOM 703 N N . GLU A 1 89 ? 8.358 -11.635 -21.310 1.00 84.06 89 GLU A N 1
ATOM 704 C CA . GLU A 1 89 ? 9.170 -12.303 -22.343 1.00 84.06 89 GLU A CA 1
ATOM 705 C C . GLU A 1 89 ? 10.618 -11.801 -22.384 1.00 84.06 89 GLU A C 1
ATOM 707 O O . GLU A 1 89 ? 11.539 -12.538 -22.726 1.00 84.06 89 GLU A O 1
ATOM 712 N N . ARG A 1 90 ? 10.837 -10.528 -22.038 1.00 83.38 90 ARG A N 1
ATOM 713 C CA . ARG A 1 90 ? 12.170 -9.917 -22.014 1.00 83.38 90 ARG A CA 1
ATOM 714 C C . ARG A 1 90 ? 12.930 -10.184 -20.711 1.00 83.38 90 ARG A C 1
ATOM 716 O O . ARG A 1 90 ? 14.099 -9.810 -20.609 1.00 83.38 90 ARG A O 1
ATOM 723 N N . SER A 1 91 ? 12.280 -10.766 -19.705 1.00 82.00 91 SER A N 1
ATOM 724 C CA . SER A 1 91 ? 12.876 -11.071 -18.408 1.00 82.00 91 SER A CA 1
ATOM 725 C C . SER A 1 91 ? 13.035 -12.578 -18.217 1.00 82.00 91 SER A C 1
ATOM 727 O O . SER A 1 91 ? 12.060 -13.277 -17.985 1.00 82.00 91 SER A O 1
ATOM 729 N N . ASP A 1 92 ? 14.275 -13.067 -18.186 1.00 76.44 92 ASP A N 1
ATOM 730 C CA . ASP A 1 92 ? 14.586 -14.502 -18.014 1.00 76.44 92 ASP A CA 1
ATOM 731 C C . ASP A 1 92 ? 14.176 -15.088 -16.641 1.00 76.44 92 ASP A C 1
ATOM 733 O O . ASP A 1 92 ? 14.390 -16.265 -16.367 1.00 76.44 92 ASP A O 1
ATOM 737 N N . ALA A 1 93 ? 13.649 -14.259 -15.734 1.00 75.06 93 ALA A N 1
ATOM 738 C CA . ALA A 1 93 ? 13.359 -14.614 -14.344 1.00 75.06 93 ALA A CA 1
ATOM 739 C C . ALA A 1 93 ? 11.870 -14.862 -14.052 1.00 75.06 93 ALA A C 1
ATOM 741 O O . ALA A 1 93 ? 11.543 -15.263 -12.935 1.00 75.06 93 ALA A O 1
ATOM 742 N N . TYR A 1 94 ? 10.975 -14.587 -15.004 1.00 66.38 94 TYR A N 1
ATOM 743 C CA . TYR A 1 94 ? 9.531 -14.664 -14.794 1.00 66.38 94 TYR A CA 1
ATOM 744 C C . TYR A 1 94 ? 8.879 -15.488 -15.904 1.00 66.38 94 TYR A C 1
ATOM 746 O O . TYR A 1 94 ? 9.025 -15.174 -17.079 1.00 66.38 94 TYR A O 1
ATOM 754 N N . GLU A 1 95 ? 8.134 -16.522 -15.519 1.00 68.31 95 GLU A N 1
ATOM 755 C CA . GLU A 1 95 ? 7.266 -17.283 -16.420 1.00 68.31 95 GLU A CA 1
ATOM 756 C C . GLU A 1 95 ? 5.811 -16.863 -16.185 1.00 68.31 95 GLU A C 1
ATOM 758 O O . GLU A 1 95 ? 5.382 -16.667 -15.044 1.00 68.31 95 GLU A O 1
ATOM 763 N N . MET A 1 96 ? 5.057 -16.692 -17.272 1.00 64.88 96 MET A N 1
ATOM 764 C CA . MET A 1 96 ? 3.624 -16.414 -17.208 1.00 64.88 96 MET A CA 1
ATOM 765 C C . MET A 1 96 ? 2.893 -17.692 -16.802 1.00 64.88 96 MET A C 1
ATOM 767 O O . MET A 1 96 ? 3.024 -18.721 -17.459 1.00 64.88 96 MET A O 1
ATOM 771 N N . GLU A 1 97 ? 2.101 -17.628 -15.736 1.00 63.19 97 GLU A N 1
ATOM 772 C CA . GLU A 1 97 ? 1.185 -18.712 -15.395 1.00 63.19 97 GLU A CA 1
ATOM 773 C C . GLU A 1 97 ? 0.080 -18.733 -16.464 1.00 63.19 97 GLU A C 1
ATOM 775 O O . GLU A 1 97 ? -0.677 -17.767 -16.593 1.00 63.19 97 GLU A O 1
ATOM 780 N N . GLU A 1 98 ? 0.018 -19.786 -17.287 1.00 58.66 98 GLU A N 1
ATOM 781 C CA . GLU A 1 98 ? -1.053 -19.942 -18.274 1.00 58.66 98 GLU A CA 1
ATOM 782 C C . GLU A 1 98 ? -2.397 -19.967 -17.542 1.00 58.66 98 GLU A C 1
ATOM 784 O O . GLU A 1 98 ? -2.753 -20.922 -16.844 1.00 58.66 98 GLU A O 1
ATOM 789 N N . SER A 1 99 ? -3.173 -18.895 -17.704 1.00 44.34 99 SER A N 1
ATOM 790 C CA . SER A 1 99 ? -4.561 -18.887 -17.283 1.00 44.34 99 SER A CA 1
ATOM 791 C C . SER A 1 99 ? -5.301 -19.909 -18.136 1.00 44.34 99 SER A C 1
ATOM 793 O O . SER A 1 99 ? -5.567 -19.679 -19.316 1.00 44.34 99 SER A O 1
ATOM 795 N N . SER A 1 100 ? -5.674 -21.025 -17.522 1.00 46.12 100 SER A N 1
ATOM 796 C CA . SER A 1 100 ? -6.630 -22.007 -18.040 1.00 46.12 100 SER A CA 1
ATOM 797 C C . SER A 1 100 ? -8.065 -21.452 -18.087 1.00 46.12 100 SER A C 1
ATOM 799 O O . SER A 1 100 ? -9.030 -22.141 -17.774 1.00 46.12 100 SER A O 1
ATOM 801 N N . ASP A 1 101 ? -8.215 -20.200 -18.513 1.00 42.44 101 ASP A N 1
ATOM 802 C CA . ASP A 1 101 ? -9.476 -19.618 -18.941 1.00 42.44 101 ASP A CA 1
ATOM 803 C C . ASP A 1 101 ? -9.438 -19.610 -20.468 1.00 42.44 101 ASP A C 1
ATOM 805 O O . ASP A 1 101 ? -8.966 -18.673 -21.109 1.00 42.44 101 ASP A O 1
ATOM 809 N N . GLY A 1 102 ? -9.871 -20.728 -21.056 1.00 35.56 102 GLY A N 1
ATOM 810 C CA . GLY A 1 102 ? -9.947 -20.871 -22.502 1.00 35.56 102 GLY A CA 1
ATOM 811 C C . GLY A 1 102 ? -10.765 -19.732 -23.116 1.00 35.56 102 GLY A C 1
ATOM 812 O O . GLY A 1 102 ? -11.923 -19.534 -22.729 1.00 35.56 102 GLY A O 1
ATOM 813 N N . PRO A 1 103 ? -10.231 -19.007 -24.109 1.00 36.09 103 PRO A N 1
ATOM 814 C CA . PRO A 1 103 ? -11.063 -18.194 -24.965 1.00 36.09 103 PRO A CA 1
ATOM 815 C C . PRO A 1 103 ? -11.924 -19.134 -25.807 1.00 36.09 103 PRO A C 1
ATOM 817 O O . PRO A 1 103 ? -11.431 -20.024 -26.501 1.00 36.09 103 PRO A O 1
ATOM 820 N N . LEU A 1 104 ? -13.234 -18.915 -25.762 1.00 39.72 104 LEU A N 1
ATOM 821 C CA . LEU A 1 104 ? -14.152 -19.334 -26.812 1.00 39.72 104 LEU A CA 1
ATOM 822 C C . LEU A 1 104 ? -13.731 -18.664 -28.132 1.00 39.72 104 LEU A C 1
ATOM 824 O O . LEU A 1 104 ? -14.295 -17.648 -28.523 1.00 39.72 104 LEU A O 1
ATOM 828 N N . THR A 1 105 ? -12.752 -19.231 -28.831 1.00 32.34 105 THR A N 1
ATOM 829 C CA . THR A 1 105 ? -12.500 -18.969 -30.248 1.00 32.34 105 THR A CA 1
ATOM 830 C C . THR A 1 105 ? -12.332 -20.297 -30.966 1.00 32.34 105 THR A C 1
ATOM 832 O O . THR A 1 105 ? -11.282 -20.927 -31.035 1.00 32.34 105 THR A O 1
ATOM 835 N N . THR A 1 106 ? -13.455 -20.749 -31.508 1.00 37.53 106 THR A N 1
ATOM 836 C CA . THR A 1 106 ? -13.505 -21.763 -32.548 1.00 37.53 106 THR A CA 1
ATOM 837 C C . THR A 1 106 ? -12.783 -21.220 -33.782 1.00 37.53 106 THR A C 1
ATOM 839 O O . THR A 1 106 ? -13.375 -20.482 -34.562 1.00 37.53 106 THR A O 1
ATOM 842 N N . SER A 1 107 ? -11.519 -21.584 -33.984 1.00 28.52 107 SER A N 1
ATOM 843 C CA . SER A 1 107 ? -10.898 -21.564 -35.313 1.00 28.52 107 SER A CA 1
ATOM 844 C C . SER A 1 107 ? -9.672 -22.473 -35.357 1.00 28.52 107 SER A C 1
ATOM 846 O O . SER A 1 107 ? -8.584 -22.119 -34.919 1.00 28.52 107 SER A O 1
ATOM 848 N N . LEU A 1 108 ? -9.931 -23.668 -35.883 1.00 42.97 108 LEU A N 1
ATOM 849 C CA . LEU A 1 108 ? -9.045 -24.588 -36.596 1.00 42.97 108 LEU A CA 1
ATOM 850 C C . LEU A 1 108 ? -7.761 -23.935 -37.149 1.00 42.97 108 LEU A C 1
ATOM 852 O O . LEU A 1 108 ? -7.885 -23.051 -37.988 1.00 42.97 108 LEU A O 1
ATOM 856 N N . THR A 1 109 ? -6.583 -24.442 -36.760 1.00 31.56 109 THR A N 1
ATOM 857 C CA . THR A 1 109 ? -5.503 -24.947 -37.647 1.00 31.56 109 THR A CA 1
ATOM 858 C C . THR A 1 109 ? -4.253 -25.308 -36.834 1.00 31.56 109 THR A C 1
ATOM 860 O O . THR A 1 109 ? -3.790 -24.477 -36.064 1.00 31.56 109 THR A O 1
ATOM 863 N N . ASP A 1 110 ? -3.742 -26.524 -37.071 1.00 28.20 110 ASP A N 1
ATOM 864 C CA . ASP A 1 110 ? -2.375 -27.052 -36.877 1.00 28.20 110 ASP A CA 1
ATOM 865 C C . ASP A 1 110 ? -1.690 -26.849 -35.505 1.00 28.20 110 ASP A C 1
ATOM 867 O O . ASP A 1 110 ? -1.460 -25.746 -35.044 1.00 28.20 110 ASP A O 1
ATOM 871 N N . GLY A 1 111 ? -1.304 -27.878 -34.749 1.00 33.22 111 GLY A N 1
ATOM 872 C CA . GLY A 1 111 ? -0.572 -29.064 -35.183 1.00 33.22 111 GLY A CA 1
ATOM 873 C C . GLY A 1 111 ? 0.910 -28.905 -34.820 1.00 33.22 111 GLY A C 1
ATOM 874 O O . GLY A 1 111 ? 1.631 -28.211 -35.523 1.00 33.22 111 GLY A O 1
ATOM 875 N N . THR A 1 112 ? 1.369 -29.647 -33.801 1.00 31.39 112 THR A N 1
ATOM 876 C CA . THR A 1 112 ? 2.789 -29.921 -33.458 1.00 31.39 112 THR A CA 1
ATOM 877 C C . THR A 1 112 ? 3.477 -28.962 -32.481 1.00 31.39 112 THR A C 1
ATOM 879 O O . THR A 1 112 ? 4.166 -28.058 -32.915 1.00 31.39 112 THR A O 1
ATOM 882 N N . TYR A 1 113 ? 3.430 -29.273 -31.178 1.00 35.06 113 TYR A N 1
ATOM 883 C CA . TYR A 1 113 ? 4.632 -29.395 -30.332 1.00 35.06 113 TYR A CA 1
ATOM 884 C C . TYR A 1 113 ? 4.366 -30.432 -29.235 1.00 35.06 113 TYR A C 1
ATOM 886 O O . TYR A 1 113 ? 3.571 -30.237 -28.322 1.00 35.06 113 TYR A O 1
ATOM 894 N N . ALA A 1 114 ? 5.014 -31.581 -29.388 1.00 32.56 114 ALA A N 1
ATOM 895 C CA . ALA A 1 114 ? 5.087 -32.639 -28.399 1.00 32.56 114 ALA A CA 1
ATOM 896 C C . ALA A 1 114 ? 6.386 -32.484 -27.598 1.00 32.56 114 ALA A C 1
ATOM 898 O O . ALA A 1 114 ? 7.446 -32.324 -28.200 1.00 32.56 114 ALA A O 1
ATOM 899 N N . GLY A 1 115 ? 6.317 -32.633 -26.271 1.00 30.98 115 GLY A N 1
ATOM 900 C CA . GLY A 1 115 ? 7.473 -33.047 -25.470 1.00 30.98 115 GLY A CA 1
ATOM 901 C C . GLY A 1 115 ? 7.608 -32.382 -24.102 1.00 30.98 115 GLY A C 1
ATOM 902 O O . GLY A 1 115 ? 8.202 -31.319 -23.997 1.00 30.98 115 GLY A O 1
ATOM 903 N N . GLY A 1 116 ? 7.158 -33.070 -23.047 1.00 29.58 116 GLY A N 1
ATOM 904 C CA . GLY A 1 116 ? 7.522 -32.748 -21.661 1.00 29.58 116 GLY A CA 1
ATOM 905 C C . GLY A 1 116 ? 6.501 -33.231 -20.634 1.00 29.58 116 GLY A C 1
ATOM 906 O O . GLY A 1 116 ? 5.693 -32.452 -20.152 1.00 29.58 116 GLY A O 1
ATOM 907 N N . GLY A 1 117 ? 6.487 -34.533 -20.339 1.00 32.41 117 GLY A N 1
ATOM 908 C CA . GLY A 1 117 ? 5.522 -35.149 -19.425 1.00 32.41 117 GLY A CA 1
ATOM 909 C C . GLY A 1 117 ? 5.691 -34.759 -17.952 1.00 32.41 117 GLY A C 1
ATOM 910 O O . GLY A 1 117 ? 6.809 -34.610 -17.467 1.00 32.41 117 GLY A O 1
ATOM 911 N N . GLY A 1 118 ? 4.567 -34.693 -17.228 1.00 30.83 118 GLY A N 1
ATOM 912 C CA . GLY A 1 118 ? 4.575 -34.530 -15.773 1.00 30.83 118 GLY A CA 1
ATOM 913 C C . GLY A 1 118 ? 3.219 -34.239 -15.122 1.00 30.83 118 GLY A C 1
ATOM 914 O O . GLY A 1 118 ? 3.098 -33.233 -14.447 1.00 30.83 118 GLY A O 1
ATOM 915 N N . LEU A 1 119 ? 2.254 -35.159 -15.272 1.00 36.50 119 LEU A N 1
ATOM 916 C CA . LEU A 1 119 ? 0.996 -35.303 -14.505 1.00 36.50 119 LEU A CA 1
ATOM 917 C C . LEU A 1 119 ? -0.111 -34.235 -14.698 1.00 36.50 119 LEU A C 1
ATOM 919 O O . LEU A 1 119 ? 0.046 -33.092 -14.276 1.00 36.50 119 LEU A O 1
ATOM 923 N N . PRO A 1 120 ? -1.309 -34.625 -15.184 1.00 36.88 120 PRO A N 1
ATOM 924 C CA . PRO A 1 120 ? -2.505 -33.819 -14.992 1.00 36.88 120 PRO A CA 1
ATOM 925 C C . PRO A 1 120 ? -2.944 -33.960 -13.530 1.00 36.88 120 PRO A C 1
ATOM 927 O O . PRO A 1 120 ? -3.599 -34.935 -13.160 1.00 36.88 120 PRO A O 1
ATOM 930 N N . MET A 1 121 ? -2.601 -32.990 -12.679 1.00 37.44 121 MET A N 1
ATOM 931 C CA . MET A 1 121 ? -3.316 -32.790 -11.411 1.00 37.44 121 MET A CA 1
ATOM 932 C C . MET A 1 121 ? -4.660 -32.121 -11.706 1.00 37.44 121 MET A C 1
ATOM 934 O O . MET A 1 121 ? -4.950 -30.992 -11.319 1.00 37.44 121 MET A O 1
ATOM 938 N N . GLU A 1 122 ? -5.480 -32.855 -12.449 1.00 46.62 122 GLU A N 1
ATOM 939 C CA . GLU A 1 122 ? -6.913 -32.671 -12.471 1.00 46.62 122 GLU A CA 1
ATOM 940 C C . GLU A 1 122 ? -7.464 -33.040 -11.086 1.00 46.62 122 GLU A C 1
ATOM 942 O O . GLU A 1 122 ? -7.025 -34.018 -10.477 1.00 46.62 122 GLU A O 1
ATOM 947 N N . ASN A 1 123 ? -8.478 -32.286 -10.637 1.00 39.41 123 ASN A N 1
ATOM 948 C CA . ASN A 1 123 ? -9.261 -32.446 -9.399 1.00 39.41 123 ASN A CA 1
ATOM 949 C C . ASN A 1 123 ? -8.611 -31.804 -8.139 1.00 39.41 123 ASN A C 1
ATOM 951 O O . ASN A 1 123 ? -7.552 -32.216 -7.699 1.00 39.41 123 ASN A O 1
ATOM 955 N N . LYS A 1 124 ? -9.193 -30.828 -7.421 1.00 40.75 124 LYS A N 1
ATOM 956 C CA . LYS A 1 124 ? -10.604 -30.448 -7.239 1.00 40.75 124 LYS A CA 1
ATOM 957 C C . LYS A 1 124 ? -10.758 -28.950 -6.966 1.00 40.75 124 LYS A C 1
ATOM 959 O O . LYS A 1 124 ? -10.340 -28.442 -5.928 1.00 40.75 124 LYS A O 1
ATOM 964 N N . MET A 1 125 ? -11.557 -28.289 -7.798 1.00 52.91 125 MET A N 1
ATOM 965 C CA . MET A 1 125 ? -12.440 -27.234 -7.310 1.00 52.91 125 MET A CA 1
ATOM 966 C C . MET A 1 125 ? -13.363 -27.833 -6.241 1.00 52.91 125 MET A C 1
ATOM 968 O O . MET A 1 125 ? -14.275 -28.594 -6.557 1.00 52.91 125 MET A O 1
ATOM 972 N N . HIS A 1 126 ? -13.174 -27.463 -4.979 1.00 52.34 126 HIS A N 1
ATOM 973 C CA . HIS A 1 126 ? -14.254 -27.544 -4.003 1.00 52.34 126 HIS A CA 1
ATOM 974 C C . HIS A 1 126 ? -14.324 -26.219 -3.241 1.00 52.34 126 HIS A C 1
ATOM 976 O O . HIS A 1 126 ? -13.541 -25.951 -2.337 1.00 52.34 126 HIS A O 1
ATOM 982 N N . ASN A 1 127 ? -15.271 -25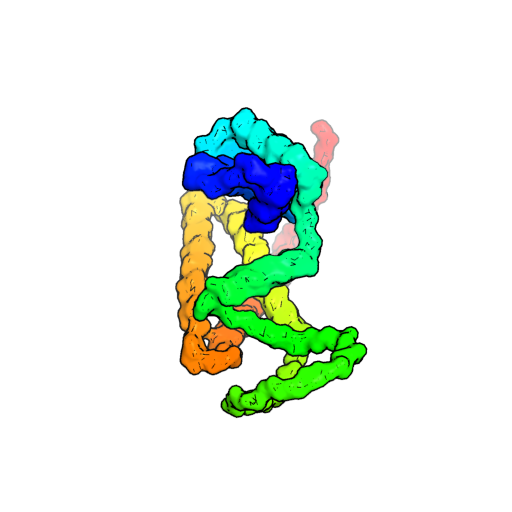.380 -3.672 1.00 63.38 127 ASN A N 1
ATOM 983 C CA . ASN A 1 127 ? -15.640 -24.069 -3.128 1.00 63.38 127 ASN A CA 1
ATOM 984 C C . ASN A 1 127 ? -14.679 -22.898 -3.410 1.00 63.38 127 ASN A C 1
ATOM 986 O O . ASN A 1 127 ? -14.108 -22.313 -2.490 1.00 63.38 127 ASN A O 1
ATOM 990 N N . LYS A 1 128 ? -14.642 -22.438 -4.675 1.00 71.25 128 LYS A N 1
ATOM 991 C CA . LYS A 1 128 ? -14.093 -21.116 -5.067 1.00 71.25 128 LYS A CA 1
ATOM 992 C C . LYS A 1 128 ? -14.615 -19.983 -4.163 1.00 71.25 128 LYS A C 1
ATOM 994 O O . LYS A 1 128 ? -13.860 -19.099 -3.771 1.00 71.25 128 LYS A O 1
ATOM 999 N N . ALA A 1 129 ? -15.885 -20.068 -3.754 1.00 73.19 129 ALA A N 1
ATOM 1000 C CA . ALA A 1 129 ? -16.503 -19.137 -2.811 1.00 73.19 129 ALA A CA 1
ATOM 1001 C C . ALA A 1 129 ? -15.815 -19.122 -1.433 1.00 73.19 129 ALA A C 1
ATOM 1003 O O . ALA A 1 129 ? -15.623 -18.055 -0.864 1.00 73.19 129 ALA A O 1
ATOM 1004 N N . GLY A 1 130 ? -15.406 -20.281 -0.905 1.00 69.62 130 GLY A N 1
ATOM 1005 C CA . GLY A 1 130 ? -14.737 -20.373 0.396 1.00 69.62 130 GLY A CA 1
ATOM 1006 C C . GLY A 1 130 ? -13.348 -19.736 0.386 1.00 69.62 130 GLY A C 1
ATOM 1007 O O . GLY A 1 130 ? -12.994 -19.012 1.314 1.00 69.62 130 GLY A O 1
ATOM 1008 N N . VAL A 1 131 ? -12.592 -19.937 -0.697 1.00 70.12 131 VAL A N 1
ATOM 1009 C CA . VAL A 1 131 ? -11.281 -19.295 -0.895 1.00 70.12 131 VAL A CA 1
ATOM 1010 C C . VAL A 1 131 ? -11.434 -17.778 -1.018 1.00 70.12 131 VAL A C 1
ATOM 1012 O O . VAL A 1 131 ? -10.712 -17.031 -0.360 1.00 70.12 131 VAL A O 1
ATOM 1015 N N . LEU A 1 132 ? -12.427 -17.320 -1.785 1.00 76.69 132 LEU A N 1
ATOM 1016 C CA . LEU A 1 132 ? -12.707 -15.898 -1.965 1.00 76.69 132 LEU A CA 1
ATOM 1017 C C . LEU A 1 132 ? -13.133 -15.221 -0.649 1.00 76.69 132 LEU A C 1
ATOM 1019 O O . LEU A 1 132 ? -12.618 -14.161 -0.299 1.00 76.69 132 LEU A O 1
ATOM 1023 N N . ILE A 1 133 ? -14.018 -15.861 0.123 1.00 76.94 133 ILE A N 1
ATOM 1024 C CA . ILE A 1 133 ? -14.404 -15.397 1.464 1.00 76.94 133 ILE A CA 1
ATOM 1025 C C . ILE A 1 133 ? -13.180 -15.336 2.386 1.00 76.94 133 ILE A C 1
ATOM 1027 O O . ILE A 1 133 ? -13.028 -14.367 3.127 1.00 76.94 133 ILE A O 1
ATOM 1031 N N . GLY A 1 134 ? -12.282 -16.323 2.319 1.00 69.50 134 GLY A N 1
ATOM 1032 C CA . GLY A 1 134 ? -11.025 -16.319 3.068 1.00 69.50 134 GLY A CA 1
ATOM 1033 C C . GLY A 1 134 ? -10.157 -15.099 2.754 1.00 69.50 134 GLY A C 1
ATOM 1034 O O . GLY A 1 134 ? -9.702 -14.421 3.674 1.00 69.50 134 GLY A O 1
ATOM 1035 N N . ILE A 1 135 ? -9.996 -14.762 1.472 1.00 74.88 135 ILE A N 1
ATOM 1036 C CA . ILE A 1 135 ? -9.241 -13.579 1.026 1.00 74.88 135 ILE A CA 1
ATOM 1037 C C . ILE A 1 135 ? -9.866 -12.288 1.574 1.00 74.88 135 ILE A C 1
ATOM 1039 O O . ILE A 1 135 ? -9.161 -11.441 2.130 1.00 74.88 135 ILE A O 1
ATOM 1043 N N . TYR A 1 136 ? -11.191 -12.147 1.492 1.00 77.94 136 TYR A N 1
ATOM 1044 C CA . TYR A 1 136 ? -11.879 -10.965 2.018 1.00 77.94 136 TYR A CA 1
ATOM 1045 C C . TYR A 1 136 ? -11.805 -10.856 3.546 1.00 77.94 136 TYR A C 1
ATOM 1047 O O . TYR A 1 136 ? -11.592 -9.761 4.072 1.00 77.94 136 TYR A O 1
ATOM 1055 N N . LEU A 1 137 ? -11.926 -11.974 4.268 1.00 71.25 137 LEU A N 1
ATOM 1056 C CA . LEU A 1 137 ? -11.807 -11.999 5.728 1.00 71.25 137 LEU A CA 1
ATOM 1057 C C . LEU A 1 137 ? -10.400 -11.625 6.200 1.00 71.25 137 LEU A C 1
ATOM 1059 O O . LEU A 1 137 ? -10.265 -10.897 7.183 1.00 71.25 137 LEU A O 1
ATOM 1063 N N . VAL A 1 138 ? -9.358 -12.069 5.494 1.00 72.62 138 VAL A N 1
ATOM 1064 C CA . VAL A 1 138 ? -7.974 -11.680 5.800 1.00 72.62 138 VAL A CA 1
ATOM 1065 C C . VAL A 1 138 ? -7.775 -10.176 5.583 1.00 72.62 138 VAL A C 1
ATOM 1067 O O . VAL A 1 138 ? -7.170 -9.515 6.427 1.00 72.62 138 VAL A O 1
ATOM 1070 N N . ASN A 1 139 ? -8.342 -9.597 4.519 1.00 74.38 139 ASN A N 1
ATOM 1071 C CA . ASN A 1 139 ? -8.227 -8.159 4.260 1.00 74.38 139 ASN A CA 1
ATOM 1072 C C . ASN A 1 139 ? -8.991 -7.297 5.292 1.00 74.38 139 ASN A C 1
ATOM 1074 O O . ASN A 1 139 ? -8.544 -6.211 5.664 1.00 74.38 139 ASN A O 1
ATOM 1078 N N . ALA A 1 140 ? -10.095 -7.802 5.854 1.00 69.88 140 ALA A N 1
ATOM 1079 C CA . ALA A 1 140 ? -10.828 -7.119 6.928 1.00 69.88 140 ALA A CA 1
ATOM 1080 C C . ALA A 1 140 ? -9.978 -6.897 8.202 1.00 69.88 140 ALA A C 1
ATOM 1082 O O . ALA A 1 140 ? -10.177 -5.918 8.932 1.00 69.88 140 ALA A O 1
ATOM 1083 N N . VAL A 1 141 ? -8.979 -7.753 8.455 1.00 70.38 141 VAL A N 1
ATOM 1084 C CA . VAL A 1 141 ? -8.040 -7.585 9.580 1.00 70.38 141 VAL A CA 1
ATOM 1085 C C . VAL A 1 141 ? -7.207 -6.309 9.421 1.00 70.38 141 VAL A C 1
ATOM 1087 O O . VAL A 1 141 ? -6.948 -5.623 10.412 1.00 70.38 141 VAL A O 1
ATOM 1090 N N . VAL A 1 142 ? -6.832 -5.945 8.189 1.00 74.25 142 VAL A N 1
ATOM 1091 C CA . VAL A 1 142 ? -6.036 -4.739 7.900 1.00 74.25 142 VAL A CA 1
ATOM 1092 C C . VAL A 1 142 ? -6.833 -3.474 8.230 1.00 74.25 142 VAL A C 1
ATOM 1094 O O . VAL A 1 142 ? -6.316 -2.579 8.900 1.00 74.25 142 VAL A O 1
ATOM 1097 N N . ALA A 1 143 ? -8.118 -3.437 7.866 1.00 75.56 143 ALA A N 1
ATOM 1098 C CA . ALA A 1 143 ? -9.017 -2.320 8.173 1.00 75.56 143 ALA A CA 1
ATOM 1099 C C . ALA A 1 143 ? -9.287 -2.143 9.683 1.00 75.56 143 ALA A C 1
ATOM 1101 O O . ALA A 1 143 ? -9.612 -1.047 10.138 1.00 75.56 143 ALA A O 1
ATOM 1102 N N . THR A 1 144 ? -9.117 -3.200 10.481 1.00 78.12 144 THR A N 1
ATOM 1103 C CA . THR A 1 144 ? -9.368 -3.168 11.932 1.00 78.12 144 THR A CA 1
ATOM 1104 C C . THR A 1 144 ? -8.248 -2.459 12.713 1.00 78.12 144 THR A C 1
ATOM 1106 O O . THR A 1 144 ? -8.497 -1.887 13.776 1.00 78.12 144 THR A O 1
ATOM 1109 N N . LEU A 1 145 ? -7.014 -2.434 12.193 1.00 81.38 145 LEU A N 1
ATOM 1110 C CA . LEU A 1 145 ? -5.858 -1.809 12.856 1.00 81.38 145 LEU A CA 1
ATOM 1111 C C . LEU A 1 145 ? -6.058 -0.317 13.207 1.00 81.38 145 LEU A C 1
ATOM 1113 O O . LEU A 1 145 ? -5.853 0.031 14.373 1.00 81.38 145 LEU A O 1
ATOM 1117 N N . PRO A 1 146 ? -6.476 0.578 12.285 1.00 82.81 146 PRO A N 1
ATOM 1118 C CA . PRO A 1 146 ? -6.692 1.990 12.620 1.00 82.81 146 PRO A CA 1
ATOM 1119 C C . PRO A 1 146 ? -7.797 2.194 13.667 1.00 82.81 146 PRO A C 1
ATOM 1121 O O . PRO A 1 146 ? -7.665 3.062 14.532 1.00 82.81 146 PRO A O 1
ATOM 1124 N N . ILE A 1 147 ? -8.846 1.366 13.645 1.00 86.00 147 ILE A N 1
ATOM 1125 C CA . ILE A 1 147 ? -9.940 1.414 14.627 1.00 86.00 147 ILE A CA 1
ATOM 1126 C C . ILE A 1 147 ? -9.413 1.059 16.024 1.00 86.00 147 ILE A C 1
ATOM 1128 O O . ILE A 1 147 ? -9.715 1.752 16.996 1.00 86.00 147 ILE A O 1
ATOM 1132 N N . LEU A 1 148 ? -8.561 0.034 16.132 1.00 83.62 148 LEU A N 1
ATOM 1133 C CA . LEU A 1 148 ? -7.935 -0.358 17.397 1.00 83.62 148 LEU A CA 1
ATOM 1134 C C . LEU A 1 148 ? -7.034 0.754 17.963 1.00 83.62 148 LEU 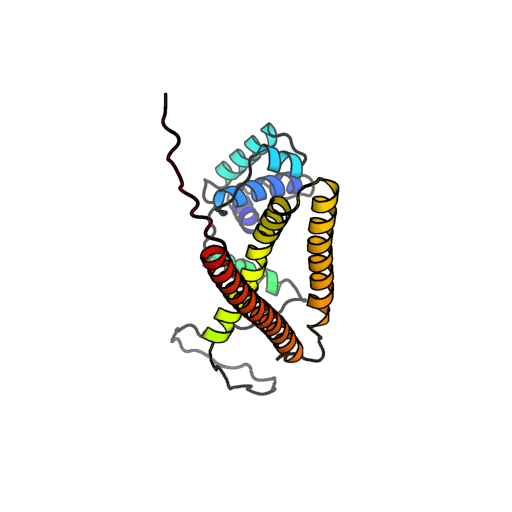A C 1
ATOM 1136 O O . LEU A 1 148 ? -7.050 1.014 19.169 1.00 83.62 148 LEU A O 1
ATOM 1140 N N . TYR A 1 149 ? -6.282 1.454 17.109 1.00 83.94 149 TYR A N 1
ATOM 1141 C CA . TYR A 1 149 ? -5.464 2.602 17.520 1.00 83.94 149 TYR A CA 1
ATOM 1142 C C . TYR A 1 149 ? -6.305 3.766 18.060 1.00 83.94 149 TYR A C 1
ATOM 1144 O O . TYR A 1 149 ? -5.957 4.369 19.075 1.00 83.94 149 TYR A O 1
ATOM 1152 N N . GLN A 1 150 ? -7.436 4.070 17.423 1.00 85.69 150 GLN A N 1
ATOM 1153 C CA . GLN A 1 150 ? -8.338 5.120 17.902 1.00 85.69 150 GLN A CA 1
ATOM 1154 C C . GLN A 1 150 ? -9.033 4.722 19.210 1.00 85.69 150 GLN A C 1
ATOM 1156 O O . GLN A 1 150 ? -9.134 5.530 20.135 1.00 85.69 150 GLN A O 1
ATOM 1161 N N . TRP A 1 151 ? -9.455 3.462 19.328 1.00 83.31 151 TRP A N 1
ATOM 1162 C CA . TRP A 1 151 ? -10.119 2.958 20.526 1.00 83.31 151 TRP A CA 1
ATOM 1163 C C . TRP A 1 151 ? -9.176 2.909 21.737 1.00 83.31 151 TRP A C 1
ATOM 1165 O O . TRP A 1 151 ? -9.549 3.332 22.831 1.00 83.31 151 TRP A O 1
ATOM 1175 N N . THR A 1 152 ? -7.927 2.476 21.554 1.00 82.44 152 THR A N 1
ATOM 1176 C CA . THR A 1 152 ? -6.904 2.516 22.616 1.00 82.44 152 THR A CA 1
ATOM 1177 C C . THR A 1 152 ? -6.589 3.951 23.047 1.00 82.44 152 THR A C 1
ATOM 1179 O O . THR A 1 152 ? -6.472 4.226 24.243 1.00 82.44 152 THR A O 1
ATOM 1182 N N . ALA A 1 153 ? -6.540 4.899 22.107 1.00 80.50 153 ALA A N 1
ATOM 1183 C CA . ALA A 1 153 ? -6.358 6.311 22.426 1.00 80.50 153 ALA A CA 1
ATOM 1184 C C . ALA A 1 153 ? -7.523 6.899 23.245 1.00 80.50 153 ALA A C 1
ATOM 1186 O O . ALA A 1 153 ? -7.273 7.686 24.163 1.00 80.50 153 ALA A O 1
ATOM 1187 N N . ALA A 1 154 ? -8.767 6.508 22.952 1.00 83.56 154 ALA A N 1
ATOM 1188 C CA . ALA A 1 154 ? -9.962 6.987 23.648 1.00 83.56 154 ALA A CA 1
ATOM 1189 C C . ALA A 1 154 ? -10.116 6.417 25.072 1.00 83.56 154 ALA A C 1
ATOM 1191 O O . ALA A 1 154 ? -10.554 7.133 25.969 1.00 83.56 154 ALA A O 1
ATOM 1192 N N . ASN A 1 155 ? -9.730 5.155 25.298 1.00 82.31 155 ASN A N 1
ATOM 1193 C CA . ASN A 1 155 ? -9.939 4.470 26.582 1.00 82.31 155 ASN A CA 1
ATOM 1194 C C . ASN A 1 155 ? -8.793 4.647 27.595 1.00 82.31 155 ASN A C 1
ATOM 1196 O O . ASN A 1 155 ? -8.988 4.429 28.791 1.00 82.31 155 ASN A O 1
ATOM 1200 N N . CYS A 1 156 ? -7.594 5.052 27.164 1.00 77.19 156 CYS A N 1
ATOM 1201 C CA . CYS A 1 156 ? -6.480 5.320 28.075 1.00 77.19 156 CYS A CA 1
ATOM 1202 C C . CYS A 1 156 ? -6.397 6.809 28.446 1.00 77.19 156 CYS A C 1
ATOM 1204 O O . CYS A 1 156 ? -5.931 7.635 27.658 1.00 77.19 156 CYS A O 1
ATOM 1206 N N . ALA A 1 157 ? -6.783 7.145 29.681 1.00 67.62 157 ALA A N 1
ATOM 1207 C CA . ALA A 1 157 ? -6.544 8.465 30.261 1.00 67.62 157 ALA A CA 1
ATOM 1208 C C . ALA A 1 157 ? -5.075 8.603 30.718 1.00 67.62 157 ALA A C 1
ATOM 1210 O O . ALA A 1 157 ? -4.602 7.836 31.561 1.00 67.62 157 ALA A O 1
ATOM 1211 N N . GLY A 1 158 ? -4.356 9.587 30.167 1.00 76.12 158 GLY A N 1
ATOM 1212 C CA . GLY A 1 158 ? -2.972 9.928 30.525 1.00 76.12 158 GLY A CA 1
ATOM 1213 C C . GLY A 1 158 ? -1.951 9.667 29.408 1.00 76.12 158 GLY A C 1
ATOM 1214 O O . GLY A 1 158 ? -1.954 8.610 28.776 1.00 76.12 158 GLY A O 1
ATOM 1215 N N . HIS A 1 159 ? -1.048 10.630 29.185 1.00 76.31 159 HIS A N 1
ATOM 1216 C CA . HIS A 1 159 ? -0.070 10.613 28.085 1.00 76.31 159 HIS A CA 1
ATOM 1217 C C . HIS A 1 159 ? 0.843 9.378 28.091 1.00 76.31 159 HIS A C 1
ATOM 1219 O O . HIS A 1 159 ? 1.050 8.758 27.050 1.00 76.31 159 HIS A O 1
ATOM 1225 N N . THR A 1 160 ? 1.341 8.977 29.259 1.00 84.88 160 THR A N 1
ATOM 1226 C CA . THR A 1 160 ? 2.238 7.819 29.402 1.00 84.88 160 THR A CA 1
ATOM 1227 C C . THR A 1 160 ? 1.519 6.485 29.198 1.00 84.88 160 THR A C 1
ATOM 1229 O O . THR A 1 160 ? 2.049 5.600 28.531 1.00 84.88 160 THR A O 1
ATOM 1232 N N . LYS A 1 161 ? 0.281 6.340 29.693 1.00 77.62 161 LYS A N 1
ATOM 1233 C CA . LYS A 1 161 ? -0.522 5.114 29.514 1.00 77.62 161 LYS A CA 1
ATOM 1234 C C . LYS A 1 161 ? -0.932 4.906 28.059 1.00 77.62 161 LYS A C 1
ATOM 1236 O O . LYS A 1 161 ? -0.876 3.783 27.568 1.00 77.62 161 LYS A O 1
ATOM 1241 N N . ARG A 1 162 ? -1.292 5.990 27.361 1.00 81.06 162 ARG A N 1
ATOM 1242 C CA . ARG A 1 162 ? -1.606 5.951 25.929 1.00 81.06 162 ARG A CA 1
ATOM 1243 C C . ARG A 1 162 ? -0.396 5.513 25.107 1.00 81.06 162 ARG A C 1
ATOM 1245 O O . ARG A 1 162 ? -0.545 4.637 24.265 1.00 81.06 162 ARG A O 1
ATOM 1252 N N . ALA A 1 163 ? 0.782 6.073 25.390 1.00 83.94 163 ALA A N 1
ATOM 1253 C CA . ALA A 1 163 ? 2.020 5.705 24.703 1.00 83.94 163 ALA A CA 1
ATOM 1254 C C . ALA A 1 163 ? 2.394 4.229 24.926 1.00 83.94 163 ALA A C 1
ATOM 1256 O O . ALA A 1 163 ? 2.793 3.544 23.988 1.00 83.94 163 ALA A O 1
ATOM 1257 N N . PHE A 1 164 ? 2.213 3.717 26.146 1.00 88.00 164 PHE A N 1
ATOM 1258 C CA . PHE A 1 164 ? 2.459 2.306 26.442 1.00 88.00 164 PHE A CA 1
ATOM 1259 C C . PHE A 1 164 ? 1.461 1.378 25.729 1.00 88.00 164 PHE A C 1
ATOM 1261 O O . PHE A 1 164 ? 1.862 0.393 25.111 1.00 88.00 164 PHE A O 1
ATOM 1268 N N . ALA A 1 165 ? 0.167 1.714 25.745 1.00 85.38 165 ALA A N 1
ATOM 1269 C CA . ALA A 1 165 ? -0.864 0.937 25.058 1.00 85.38 165 ALA A CA 1
ATOM 1270 C C . ALA A 1 165 ? -0.647 0.904 23.534 1.00 85.38 165 ALA A C 1
ATOM 1272 O O . ALA A 1 165 ? -0.727 -0.161 22.923 1.00 85.38 165 ALA A O 1
ATOM 1273 N N . SER A 1 166 ? -0.310 2.040 22.915 1.00 84.94 166 SER A N 1
ATOM 1274 C CA . SER A 1 166 ? -0.020 2.095 21.478 1.00 84.94 166 SER A CA 1
ATOM 1275 C C . SER A 1 166 ? 1.276 1.366 21.111 1.00 84.94 166 SER A C 1
ATOM 1277 O O . SER A 1 166 ? 1.350 0.774 20.033 1.00 84.94 166 SER A O 1
ATOM 1279 N N . ALA A 1 167 ? 2.275 1.353 22.002 1.00 88.94 167 ALA A N 1
ATOM 1280 C CA . ALA A 1 167 ? 3.504 0.582 21.823 1.00 88.94 167 ALA A CA 1
ATOM 1281 C C . ALA A 1 167 ? 3.252 -0.934 21.846 1.00 88.94 167 ALA A C 1
ATOM 1283 O O . ALA A 1 167 ? 3.823 -1.650 21.027 1.00 88.94 167 ALA A O 1
ATOM 1284 N N . LEU A 1 168 ? 2.358 -1.431 22.709 1.00 89.31 168 LEU A N 1
ATOM 1285 C CA . LEU A 1 168 ? 1.968 -2.848 22.720 1.00 89.31 168 LEU A CA 1
ATOM 1286 C C . LEU A 1 168 ? 1.269 -3.270 21.419 1.00 89.31 168 LEU A C 1
ATOM 1288 O O . LEU A 1 168 ? 1.560 -4.340 20.877 1.00 89.31 168 LEU A O 1
ATOM 1292 N N . VAL A 1 169 ? 0.383 -2.420 20.889 1.00 86.62 169 VAL A N 1
ATOM 1293 C CA . VAL A 1 169 ? -0.275 -2.663 19.594 1.00 86.62 169 VAL A CA 1
ATOM 1294 C C . VAL A 1 169 ? 0.759 -2.703 18.464 1.00 86.62 169 VAL A C 1
ATOM 1296 O O . VAL A 1 169 ? 0.753 -3.638 17.662 1.00 86.62 169 VAL A O 1
ATOM 1299 N N . ALA A 1 170 ? 1.691 -1.745 18.439 1.00 86.31 170 ALA A N 1
ATOM 1300 C CA . ALA A 1 170 ? 2.765 -1.703 17.447 1.00 86.31 170 ALA A CA 1
ATOM 1301 C C . ALA A 1 170 ? 3.694 -2.927 17.544 1.00 86.31 170 ALA A C 1
ATOM 1303 O O . ALA A 1 170 ? 3.998 -3.554 16.532 1.00 86.31 170 ALA A O 1
ATOM 1304 N N . GLY A 1 171 ? 4.094 -3.317 18.758 1.00 89.81 171 GLY A N 1
ATOM 1305 C CA . GLY A 1 171 ? 4.925 -4.499 18.989 1.00 89.81 171 GLY A CA 1
ATOM 1306 C C . GLY A 1 171 ? 4.256 -5.784 18.498 1.00 89.81 171 GLY A C 1
ATOM 1307 O O . GLY A 1 171 ? 4.896 -6.610 17.851 1.00 89.81 171 GLY A O 1
ATOM 1308 N N . SER A 1 172 ? 2.945 -5.913 18.713 1.00 87.62 172 SER A N 1
ATOM 1309 C CA . SER A 1 172 ? 2.159 -7.052 18.222 1.00 87.62 172 SER A CA 1
ATOM 1310 C C . SER A 1 172 ? 2.123 -7.120 16.690 1.00 87.62 172 SER A C 1
ATOM 1312 O O . SER A 1 172 ? 2.210 -8.205 16.112 1.00 87.62 172 SER A O 1
ATOM 1314 N N . PHE A 1 173 ? 2.030 -5.967 16.018 1.00 84.81 173 PHE A N 1
ATOM 1315 C CA . PHE A 1 173 ? 2.097 -5.889 14.557 1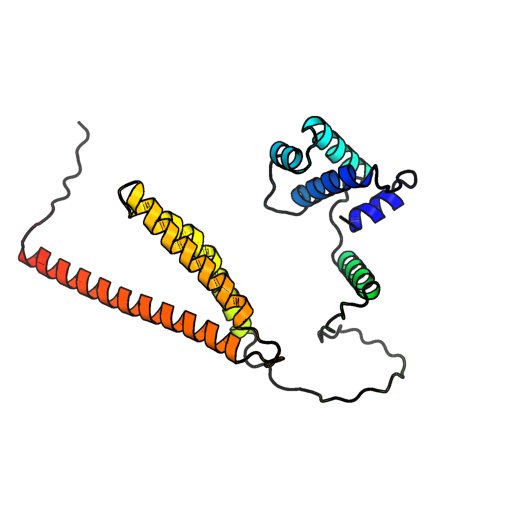.00 84.81 173 PHE A CA 1
ATOM 1316 C C . PHE A 1 173 ? 3.472 -6.322 14.028 1.00 84.81 173 PHE A C 1
ATOM 1318 O O . PHE A 1 173 ? 3.550 -7.104 13.081 1.00 84.81 173 PHE A O 1
ATOM 1325 N N . SER A 1 174 ? 4.552 -5.903 14.689 1.00 86.62 174 SER A N 1
ATOM 1326 C CA . SER A 1 174 ? 5.912 -6.311 14.323 1.00 86.62 174 SER A CA 1
ATOM 1327 C C . SER A 1 174 ? 6.128 -7.822 14.446 1.00 86.62 174 SER A C 1
ATOM 1329 O O . SER A 1 174 ? 6.695 -8.428 13.541 1.00 86.62 174 SER A O 1
ATOM 1331 N N . VAL A 1 175 ? 5.625 -8.458 15.511 1.00 87.00 175 VAL A N 1
ATOM 1332 C CA . VAL A 1 175 ? 5.707 -9.924 15.677 1.00 87.00 175 VAL A CA 1
ATOM 1333 C C . VAL A 1 175 ? 4.973 -10.650 14.546 1.00 87.00 175 VAL A C 1
ATOM 1335 O O . VAL A 1 175 ? 5.480 -11.633 14.006 1.00 87.00 175 VAL A O 1
ATOM 1338 N N . ARG A 1 176 ? 3.809 -10.142 14.123 1.00 82.69 176 ARG A N 1
ATOM 1339 C CA . ARG A 1 176 ? 3.051 -10.717 13.003 1.00 82.69 176 ARG A CA 1
ATOM 1340 C C . ARG A 1 176 ? 3.828 -10.662 11.687 1.00 82.69 176 ARG A C 1
ATOM 1342 O O . ARG A 1 176 ? 3.799 -11.634 10.938 1.00 82.69 176 ARG A O 1
ATOM 1349 N N . ASN A 1 177 ? 4.547 -9.569 11.432 1.00 84.06 177 ASN A N 1
ATOM 1350 C CA . ASN A 1 177 ? 5.364 -9.425 10.224 1.00 84.06 177 ASN A CA 1
ATOM 1351 C C . ASN A 1 177 ? 6.558 -10.391 10.187 1.00 84.06 177 ASN A C 1
ATOM 1353 O O . ASN A 1 177 ? 7.025 -10.714 9.101 1.00 84.06 177 ASN A O 1
ATOM 1357 N N . ILE A 1 178 ? 7.028 -10.881 11.340 1.00 86.12 178 ILE A N 1
ATOM 1358 C CA . ILE A 1 178 ? 8.071 -11.917 11.416 1.00 86.12 178 ILE A CA 1
ATOM 1359 C C . ILE A 1 178 ? 7.472 -13.303 11.143 1.00 86.12 178 ILE A C 1
ATOM 1361 O O . ILE A 1 178 ? 8.007 -14.067 10.343 1.00 86.12 178 ILE A O 1
ATOM 1365 N N . ILE A 1 179 ? 6.335 -13.618 11.773 1.00 83.50 179 ILE A N 1
ATOM 1366 C CA . ILE A 1 179 ? 5.672 -14.926 11.634 1.00 83.50 179 ILE A CA 1
ATOM 1367 C C . ILE A 1 179 ? 5.147 -15.139 10.207 1.00 83.50 179 ILE A C 1
ATOM 1369 O O . ILE A 1 179 ? 5.219 -16.253 9.694 1.00 83.50 179 ILE A O 1
ATOM 1373 N N . GLY A 1 180 ? 4.659 -14.078 9.553 1.00 77.31 180 GLY A N 1
ATOM 1374 C CA . GLY A 1 180 ? 4.088 -14.120 8.203 1.00 77.31 180 GLY A CA 1
ATOM 1375 C C . GLY A 1 180 ? 4.941 -14.908 7.200 1.00 77.31 180 GLY A C 1
ATOM 1376 O O . GLY A 1 180 ? 4.555 -16.019 6.839 1.00 77.31 180 GLY A O 1
ATOM 1377 N N . PRO A 1 181 ? 6.117 -14.405 6.787 1.00 78.81 181 PRO A N 1
ATOM 1378 C CA . PRO A 1 181 ? 6.968 -15.093 5.818 1.00 78.81 181 PRO A CA 1
ATOM 1379 C C . PRO A 1 181 ? 7.522 -16.426 6.341 1.00 78.81 181 PRO A C 1
ATOM 1381 O O . PRO A 1 181 ? 7.747 -17.339 5.555 1.00 78.81 181 PRO A O 1
ATOM 1384 N N . GLN A 1 182 ? 7.692 -16.587 7.659 1.00 80.81 182 GLN A N 1
ATOM 1385 C CA . GLN A 1 182 ? 8.224 -17.825 8.239 1.00 80.81 182 GLN A CA 1
ATOM 1386 C C . GLN A 1 182 ? 7.260 -19.020 8.110 1.00 80.81 182 GLN A C 1
ATOM 1388 O O . GLN A 1 182 ? 7.700 -20.173 8.109 1.00 80.81 182 GLN A O 1
ATOM 1393 N N . THR A 1 183 ? 5.953 -18.762 7.993 1.00 76.25 183 THR A N 1
ATOM 1394 C CA . THR A 1 183 ? 4.934 -19.813 7.823 1.00 76.25 183 THR A CA 1
ATOM 1395 C C . THR A 1 183 ? 4.814 -20.342 6.390 1.00 76.25 183 THR A C 1
ATOM 1397 O O . THR A 1 183 ? 4.345 -21.464 6.206 1.00 76.25 183 THR A O 1
ATOM 1400 N N . PHE A 1 184 ? 5.292 -19.598 5.386 1.00 73.56 184 PHE A N 1
ATOM 1401 C CA . PHE A 1 184 ? 5.310 -20.023 3.982 1.00 73.56 184 PHE A CA 1
ATOM 1402 C C . PHE A 1 184 ? 6.667 -20.638 3.631 1.00 73.56 184 PHE A C 1
ATOM 1404 O O . PHE A 1 184 ? 7.561 -19.981 3.103 1.00 73.56 184 PHE A O 1
ATOM 1411 N N . GLN A 1 185 ? 6.842 -21.917 3.960 1.00 76.38 185 GLN A N 1
ATOM 1412 C CA . GLN A 1 185 ? 8.086 -22.633 3.679 1.00 76.38 185 GLN A CA 1
ATOM 1413 C C . GLN A 1 185 ? 8.074 -23.232 2.270 1.00 76.38 185 GLN A C 1
ATOM 1415 O O . GLN A 1 185 ? 7.114 -23.891 1.880 1.00 76.38 185 GLN A O 1
ATOM 1420 N N . ALA A 1 186 ? 9.175 -23.065 1.529 1.00 69.75 186 ALA A N 1
ATOM 1421 C CA . ALA A 1 186 ? 9.331 -23.590 0.167 1.00 69.75 186 ALA A CA 1
ATOM 1422 C C . ALA A 1 186 ? 9.225 -25.126 0.078 1.00 69.75 186 ALA A C 1
ATOM 1424 O O . ALA A 1 186 ? 8.904 -25.660 -0.977 1.00 69.75 186 ALA A O 1
ATOM 1425 N N . ARG A 1 187 ? 9.452 -25.834 1.195 1.00 68.62 187 ARG A N 1
ATOM 1426 C CA . ARG A 1 187 ? 9.360 -27.300 1.279 1.00 68.62 187 ARG A CA 1
ATOM 1427 C C . ARG A 1 187 ? 7.935 -27.846 1.106 1.00 68.62 187 ARG A C 1
ATOM 1429 O O . ARG A 1 187 ? 7.788 -29.015 0.784 1.00 68.62 187 ARG A O 1
ATOM 1436 N N . ASP A 1 188 ? 6.919 -27.017 1.364 1.00 64.44 188 ASP A N 1
ATOM 1437 C CA . ASP A 1 188 ? 5.504 -27.413 1.415 1.00 64.44 188 ASP A CA 1
ATOM 1438 C C . ASP A 1 188 ? 4.707 -26.887 0.196 1.00 64.44 188 ASP A C 1
ATOM 1440 O O . ASP A 1 188 ? 3.472 -26.869 0.202 1.00 64.44 188 ASP A O 1
ATOM 1444 N N . ALA A 1 189 ? 5.409 -26.444 -0.855 1.00 58.03 189 ALA A N 1
ATOM 1445 C CA . ALA A 1 189 ? 4.813 -26.122 -2.150 1.00 58.03 189 ALA A CA 1
ATOM 1446 C C . ALA A 1 189 ? 4.285 -27.404 -2.833 1.00 58.03 189 ALA A C 1
ATOM 1448 O O . ALA A 1 189 ? 4.900 -28.460 -2.673 1.00 58.03 189 ALA A O 1
ATOM 1449 N N . PRO A 1 190 ? 3.184 -27.363 -3.611 1.00 65.06 190 PRO A N 1
ATOM 1450 C CA . PRO A 1 190 ? 2.381 -26.197 -4.012 1.00 65.06 190 PRO A CA 1
ATOM 1451 C C . PRO A 1 190 ? 1.171 -25.896 -3.103 1.00 65.06 190 PRO A C 1
ATOM 1453 O O . PRO A 1 190 ? 0.526 -24.861 -3.248 1.00 65.06 190 PRO A O 1
ATOM 1456 N N . GLU A 1 191 ? 0.823 -26.781 -2.166 1.00 68.31 191 GLU A N 1
ATOM 1457 C CA . GLU A 1 191 ? -0.466 -26.701 -1.463 1.00 68.31 191 GLU A CA 1
ATOM 1458 C C . GLU A 1 191 ? -0.408 -25.933 -0.124 1.00 68.31 191 GLU A C 1
ATOM 1460 O O . GLU A 1 191 ? -1.453 -25.491 0.369 1.00 68.31 191 GLU A O 1
ATOM 1465 N N . TYR A 1 192 ? 0.794 -25.712 0.435 1.00 70.31 192 TYR A N 1
ATOM 1466 C CA . TYR A 1 192 ? 1.082 -24.896 1.629 1.00 70.31 192 TYR A CA 1
ATOM 1467 C C . TYR A 1 192 ? 0.110 -25.126 2.805 1.00 70.31 192 TYR A C 1
ATOM 1469 O O . TYR A 1 192 ? -0.332 -24.187 3.478 1.00 70.31 192 TYR A O 1
ATOM 1477 N N . HIS A 1 193 ? -0.223 -26.391 3.080 1.00 74.19 193 HIS A N 1
ATOM 1478 C CA . HIS A 1 193 ? -1.096 -26.804 4.188 1.00 74.19 193 HIS A CA 1
ATOM 1479 C C . HIS A 1 193 ? -0.764 -26.163 5.548 1.00 74.19 193 HIS A C 1
ATOM 1481 O O . HIS A 1 193 ? -1.69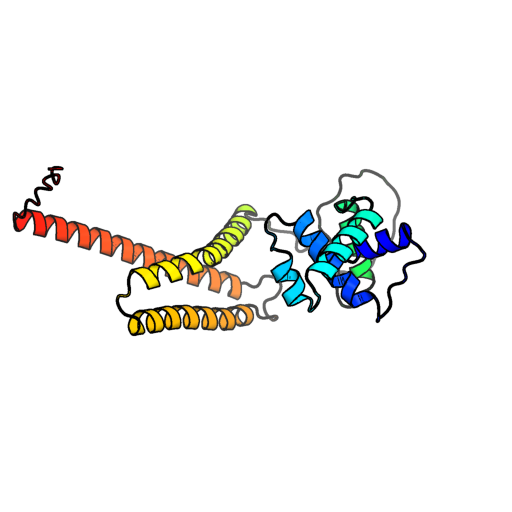0 -25.645 6.182 1.00 74.19 193 HIS A O 1
ATOM 1487 N N . PRO A 1 194 ? 0.504 -26.114 6.018 1.00 71.44 194 PRO A N 1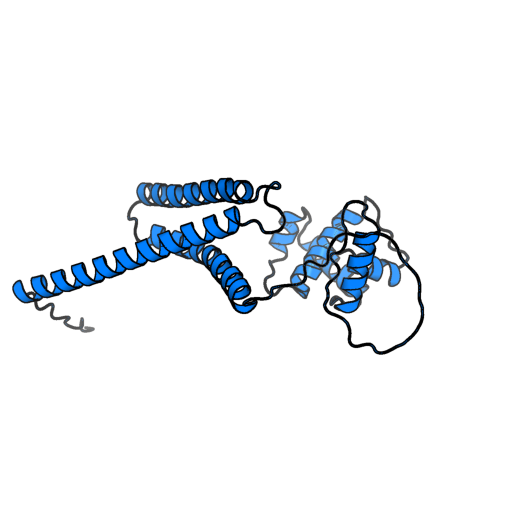
ATOM 1488 C CA . PRO A 1 194 ? 0.799 -25.559 7.341 1.00 71.44 194 PRO A CA 1
ATOM 1489 C C . PRO A 1 194 ? 0.491 -24.059 7.443 1.00 71.44 194 PRO A C 1
ATOM 1491 O O . PRO A 1 194 ? 0.011 -23.610 8.484 1.00 71.44 194 PRO A O 1
ATOM 1494 N N . ALA A 1 195 ? 0.682 -23.292 6.364 1.00 73.50 195 ALA A N 1
ATOM 1495 C CA . ALA A 1 195 ? 0.369 -21.864 6.340 1.00 73.50 195 ALA A CA 1
ATOM 1496 C C . ALA A 1 195 ? -1.145 -21.622 6.453 1.00 73.50 195 ALA A C 1
ATOM 1498 O O . ALA A 1 195 ? -1.596 -20.813 7.267 1.00 73.50 195 ALA A O 1
ATOM 1499 N N . LYS A 1 196 ? -1.950 -22.383 5.699 1.00 76.44 196 LYS A N 1
ATOM 1500 C CA . LYS A 1 196 ? -3.420 -22.301 5.748 1.00 76.44 196 LYS A CA 1
ATOM 1501 C C . LYS A 1 196 ? -3.956 -22.650 7.138 1.00 76.44 196 LYS A C 1
ATOM 1503 O O . LYS A 1 196 ? -4.790 -21.923 7.676 1.00 76.44 196 LYS A O 1
ATOM 1508 N N . ILE A 1 197 ? -3.445 -23.722 7.748 1.00 79.19 197 ILE A N 1
ATOM 1509 C CA . ILE A 1 197 ? -3.852 -24.147 9.094 1.00 79.19 197 ILE A CA 1
ATOM 1510 C C . ILE A 1 197 ? -3.468 -23.091 10.136 1.00 79.19 197 ILE A C 1
ATOM 1512 O O . ILE A 1 197 ? -4.288 -22.773 10.993 1.00 79.19 197 ILE A O 1
ATOM 1516 N N . ALA A 1 198 ? -2.271 -22.502 10.054 1.00 80.25 198 ALA A N 1
ATOM 1517 C CA . ALA A 1 198 ? -1.832 -21.467 10.990 1.00 80.25 198 ALA A CA 1
ATOM 1518 C C . ALA A 1 198 ? -2.738 -20.222 10.953 1.00 80.25 198 ALA A C 1
ATOM 1520 O O . ALA A 1 198 ? -3.126 -19.698 12.004 1.00 80.25 198 ALA A O 1
ATOM 1521 N N . VAL A 1 199 ? -3.134 -19.778 9.755 1.00 78.19 199 VAL A N 1
ATOM 1522 C CA . VAL A 1 199 ? -4.067 -18.653 9.580 1.00 78.19 199 VAL A CA 1
ATOM 1523 C C . VAL A 1 199 ? -5.450 -18.996 10.145 1.00 78.19 199 VAL A C 1
ATOM 1525 O O . VAL A 1 199 ? -6.003 -18.216 10.923 1.00 78.19 199 VAL A O 1
ATOM 1528 N N . LEU A 1 200 ? -5.984 -20.182 9.830 1.00 80.81 200 LEU A N 1
ATOM 1529 C CA . LEU A 1 200 ? -7.287 -20.633 10.333 1.00 80.81 200 LEU A CA 1
ATOM 1530 C C . LEU A 1 200 ? -7.296 -20.808 11.856 1.00 80.81 200 LEU A C 1
ATOM 1532 O O . LEU A 1 200 ? -8.246 -20.387 12.512 1.00 80.81 200 LEU A O 1
ATOM 1536 N N . ALA A 1 201 ? -6.232 -21.367 12.430 1.00 83.94 201 ALA A N 1
ATOM 1537 C CA . ALA A 1 201 ? -6.091 -21.546 13.870 1.00 83.94 201 ALA A CA 1
ATOM 1538 C C . ALA A 1 201 ? -6.045 -20.198 14.601 1.00 83.94 201 ALA A C 1
ATOM 1540 O O . ALA A 1 201 ? -6.729 -20.018 15.609 1.00 83.94 201 ALA A O 1
ATOM 1541 N N . THR A 1 202 ? -5.299 -19.225 14.068 1.00 81.69 202 THR A N 1
ATOM 1542 C CA . THR A 1 202 ? -5.204 -17.881 14.659 1.00 81.69 202 THR A CA 1
ATOM 1543 C C . THR A 1 202 ? -6.552 -17.157 14.606 1.00 81.69 202 THR A C 1
ATOM 1545 O O . THR A 1 202 ? -6.967 -16.542 15.591 1.00 81.69 202 THR A O 1
ATOM 1548 N N . GLN A 1 203 ? -7.277 -17.279 13.490 1.00 78.81 203 GLN A N 1
ATOM 1549 C CA . GLN A 1 203 ? -8.606 -16.687 13.335 1.00 78.81 203 GLN A CA 1
ATOM 1550 C C . GLN A 1 203 ? -9.647 -17.358 14.244 1.00 78.81 203 GLN A C 1
ATOM 1552 O O . GLN A 1 203 ? -10.454 -16.670 14.870 1.00 78.81 203 GLN A O 1
ATOM 1557 N N . ALA A 1 204 ? -9.611 -18.688 14.364 1.00 85.31 204 ALA A N 1
ATOM 1558 C CA . ALA A 1 204 ? -10.491 -19.436 15.256 1.00 85.31 204 ALA A CA 1
ATOM 1559 C C . ALA A 1 204 ? -10.239 -19.072 16.726 1.00 85.31 204 ALA A C 1
ATOM 1561 O O . ALA A 1 204 ? -11.189 -18.815 17.464 1.00 85.31 204 ALA A O 1
ATOM 1562 N N . ALA A 1 205 ? -8.974 -18.966 17.142 1.00 86.50 205 ALA A N 1
ATOM 1563 C CA . ALA A 1 205 ? -8.618 -18.541 18.493 1.00 86.50 205 ALA A CA 1
ATOM 1564 C C . ALA A 1 205 ? -9.138 -17.127 18.806 1.00 86.50 205 ALA A C 1
ATOM 1566 O O . ALA A 1 205 ? -9.710 -16.902 19.873 1.00 86.50 205 ALA A O 1
ATOM 1567 N N . ALA A 1 206 ? -9.008 -16.187 17.862 1.00 83.00 206 ALA A N 1
ATOM 1568 C CA . ALA A 1 206 ? -9.546 -14.837 18.012 1.00 83.00 206 ALA A CA 1
ATOM 1569 C C . ALA A 1 206 ? -11.083 -14.830 18.116 1.00 83.00 206 ALA A C 1
ATOM 1571 O O . ALA A 1 206 ? -11.637 -14.151 18.982 1.00 83.00 206 ALA A O 1
ATOM 1572 N N . ALA A 1 207 ? -11.775 -15.616 17.286 1.00 85.75 207 ALA A N 1
ATOM 1573 C CA . ALA A 1 207 ? -13.230 -15.744 17.330 1.00 85.75 207 ALA A CA 1
ATOM 1574 C C . ALA A 1 207 ? -13.718 -16.337 18.663 1.00 85.75 207 ALA A C 1
ATOM 1576 O O . ALA A 1 207 ? -14.665 -15.821 19.256 1.00 85.75 207 ALA A O 1
ATOM 1577 N N . VAL A 1 208 ? -13.041 -17.371 19.173 1.00 92.25 208 VAL A N 1
ATOM 1578 C CA . VAL A 1 208 ? -13.341 -17.973 20.481 1.00 92.25 208 VAL A CA 1
ATOM 1579 C C . VAL A 1 208 ? -13.124 -16.962 21.604 1.00 92.25 208 VAL A C 1
ATOM 1581 O O . VAL A 1 208 ? -13.989 -16.820 22.466 1.00 92.25 208 VAL A O 1
ATOM 1584 N N . LEU A 1 209 ? -12.017 -16.214 21.582 1.00 89.69 209 LEU A N 1
ATOM 1585 C CA . LEU A 1 209 ? -11.738 -15.189 22.588 1.00 89.69 209 LEU A CA 1
ATOM 1586 C C . LEU A 1 209 ? -12.823 -14.100 22.602 1.00 89.69 209 LEU A C 1
ATOM 1588 O O . LEU A 1 209 ? -13.310 -13.732 23.671 1.00 89.69 209 LEU A O 1
ATOM 1592 N N . LEU A 1 210 ? -13.242 -13.618 21.426 1.00 86.69 210 LEU A N 1
ATOM 1593 C CA . LEU A 1 210 ? -14.333 -12.648 21.301 1.00 86.69 210 LEU A CA 1
ATOM 1594 C C . LEU A 1 210 ? -15.666 -13.217 21.787 1.00 86.69 210 LEU A C 1
ATOM 1596 O O . LEU A 1 210 ? -16.416 -12.514 22.461 1.00 86.69 210 LEU A O 1
ATOM 1600 N N . PHE A 1 211 ? -15.955 -14.483 21.490 1.00 92.56 211 PHE A N 1
ATOM 1601 C CA . PHE A 1 211 ? -17.176 -15.142 21.941 1.00 92.56 211 PHE A CA 1
ATOM 1602 C C . PHE A 1 211 ? -17.212 -15.295 23.467 1.00 92.56 211 PHE A C 1
ATOM 1604 O O . PHE A 1 211 ? -18.215 -14.970 24.100 1.00 92.56 211 PHE A O 1
ATOM 1611 N N . VAL A 1 212 ? -16.099 -15.706 24.081 1.00 94.56 212 VAL A N 1
ATOM 1612 C CA . VAL A 1 212 ? -15.966 -15.776 25.544 1.00 94.56 212 VAL A CA 1
ATOM 1613 C C . VAL A 1 212 ? -16.120 -14.390 26.168 1.00 94.56 212 VAL A C 1
ATOM 1615 O O . VAL A 1 212 ? -16.846 -14.240 27.150 1.00 94.56 212 VAL A O 1
ATOM 1618 N N . LEU A 1 213 ? -15.499 -13.363 25.583 1.00 89.38 213 LEU A N 1
ATOM 1619 C CA . LEU A 1 213 ? -15.624 -11.986 26.055 1.00 89.38 213 LEU A CA 1
ATOM 1620 C C . LEU A 1 213 ? -17.064 -11.466 25.929 1.00 89.38 213 LEU A C 1
ATOM 1622 O O . LEU A 1 213 ? -17.562 -10.805 26.837 1.00 89.38 213 LEU A O 1
ATOM 1626 N N . PHE A 1 214 ? -17.759 -11.802 24.842 1.00 91.69 214 PHE A N 1
ATOM 1627 C CA . PHE A 1 214 ? -19.172 -11.481 24.655 1.00 91.69 214 PHE A CA 1
ATOM 1628 C C . PHE A 1 214 ? -20.041 -12.132 25.737 1.00 91.69 214 PHE A C 1
ATOM 1630 O O . PHE A 1 214 ? -20.825 -11.442 26.388 1.00 91.69 214 PHE A O 1
ATOM 1637 N N . LEU A 1 215 ? -19.864 -13.434 25.989 1.00 93.44 215 LEU A N 1
ATOM 1638 C CA . LEU A 1 215 ? -20.576 -14.140 27.058 1.00 93.44 215 LEU A CA 1
ATOM 1639 C C . LEU A 1 215 ? -20.288 -13.525 28.430 1.00 93.44 215 LEU A C 1
ATOM 1641 O O . LEU A 1 215 ? -21.211 -13.323 29.222 1.00 93.44 215 LEU A O 1
ATOM 1645 N N . TYR A 1 216 ? -19.027 -13.182 28.690 1.00 94.12 216 TYR A N 1
ATOM 1646 C CA . TYR A 1 216 ? -18.622 -12.507 29.915 1.00 94.12 216 TYR A CA 1
ATOM 1647 C C . TYR A 1 216 ? -19.315 -11.148 30.067 1.00 94.12 216 TYR A C 1
ATOM 1649 O O . TYR A 1 216 ? -19.887 -10.879 31.121 1.00 94.12 216 TYR A O 1
ATOM 1657 N N . TYR A 1 217 ? -19.346 -10.319 29.019 1.00 90.69 217 TYR A N 1
ATOM 1658 C CA . TYR A 1 217 ? -20.025 -9.023 29.059 1.00 90.69 217 TYR A CA 1
ATOM 1659 C C . TYR A 1 217 ? -21.535 -9.149 29.238 1.00 90.69 217 TYR A C 1
ATOM 1661 O O . TYR A 1 217 ? -22.121 -8.379 29.996 1.00 90.69 217 TYR A O 1
ATOM 1669 N N . VAL A 1 218 ? -22.183 -10.118 28.586 1.00 90.69 218 VAL A N 1
ATOM 1670 C CA . VAL A 1 218 ? -23.618 -10.377 28.778 1.00 90.69 218 VAL A CA 1
ATOM 1671 C C . VAL A 1 218 ? -23.895 -10.795 30.221 1.00 90.69 218 VAL A C 1
ATOM 1673 O O . VAL A 1 218 ? -24.842 -10.305 30.842 1.00 90.69 218 VAL A O 1
ATOM 1676 N N . TRP A 1 219 ? -23.060 -11.672 30.777 1.00 90.62 219 TRP A N 1
ATOM 1677 C CA . TRP A 1 219 ? -23.178 -12.110 32.162 1.00 90.62 219 TRP A CA 1
ATOM 1678 C C . TRP A 1 219 ? -22.945 -10.969 33.158 1.00 90.62 219 TRP A C 1
ATOM 1680 O O . TRP A 1 219 ? -23.760 -10.786 34.067 1.00 90.62 219 TRP A O 1
ATOM 1690 N N . ASP A 1 220 ? -21.895 -10.166 32.970 1.00 89.38 220 ASP A N 1
ATOM 1691 C CA . ASP A 1 220 ? -21.586 -9.026 33.837 1.00 89.38 220 ASP A CA 1
ATOM 1692 C C . ASP A 1 220 ? -22.676 -7.949 33.753 1.00 89.38 220 ASP A C 1
ATOM 1694 O O . ASP A 1 220 ? -23.185 -7.496 34.780 1.00 89.38 220 ASP A O 1
ATOM 1698 N N . ASN A 1 221 ? -23.148 -7.616 32.547 1.00 89.69 221 ASN A N 1
ATOM 1699 C CA . ASN A 1 221 ? -24.267 -6.689 32.367 1.00 89.69 221 ASN A CA 1
ATOM 1700 C C . ASN A 1 221 ? -25.534 -7.195 33.064 1.00 89.69 221 ASN A C 1
ATOM 1702 O O . ASN A 1 221 ? -26.198 -6.426 33.762 1.00 89.69 221 ASN A O 1
ATOM 1706 N N . LYS A 1 222 ? -25.844 -8.496 32.961 1.00 86.88 222 LYS A N 1
ATOM 1707 C CA . LYS A 1 222 ? -26.996 -9.095 33.650 1.00 86.88 222 LYS A CA 1
ATOM 1708 C C . LYS A 1 222 ? -26.844 -9.023 35.171 1.00 86.88 222 LYS A C 1
ATOM 1710 O O . LYS A 1 222 ? -27.803 -8.667 35.857 1.00 86.88 222 LYS A O 1
ATOM 1715 N N . ARG A 1 223 ? -25.650 -9.293 35.709 1.00 83.69 223 ARG A N 1
ATOM 1716 C CA . ARG A 1 223 ? -25.350 -9.141 37.144 1.00 83.69 223 ARG A CA 1
ATOM 1717 C C . ARG A 1 223 ? -25.524 -7.699 37.611 1.00 83.69 223 ARG A C 1
ATOM 1719 O O . ARG A 1 223 ? -26.177 -7.472 38.627 1.00 83.69 223 ARG A O 1
ATOM 1726 N N . ARG A 1 224 ? -25.018 -6.722 36.855 1.00 76.56 224 ARG A N 1
ATOM 1727 C CA . ARG A 1 224 ? -25.172 -5.292 37.163 1.00 76.56 224 ARG A CA 1
ATOM 1728 C C . ARG A 1 224 ? -26.630 -4.855 37.146 1.00 76.56 224 ARG A C 1
ATOM 1730 O O . ARG A 1 224 ? -27.030 -4.119 38.039 1.00 76.56 224 ARG A O 1
ATOM 1737 N N . THR A 1 225 ? -27.447 -5.342 36.210 1.00 77.06 225 THR A N 1
ATOM 1738 C CA . THR A 1 225 ? -28.892 -5.057 36.207 1.00 77.06 225 THR A CA 1
ATOM 1739 C C . THR A 1 225 ? -29.587 -5.619 37.451 1.00 77.06 225 THR A C 1
ATOM 1741 O O . THR A 1 225 ? -30.454 -4.956 38.016 1.00 77.06 225 THR A O 1
ATOM 1744 N N . VAL A 1 226 ? -29.208 -6.818 37.908 1.00 79.75 226 VAL A N 1
ATOM 1745 C CA . VAL A 1 226 ? -29.744 -7.406 39.150 1.00 79.75 226 VAL A CA 1
ATOM 1746 C C . VAL A 1 226 ? -29.318 -6.582 40.370 1.00 79.75 226 VAL A C 1
ATOM 1748 O O . VAL A 1 226 ? -30.167 -6.233 41.186 1.00 79.75 226 VAL A O 1
ATOM 1751 N N . LEU A 1 227 ? -28.042 -6.193 40.455 1.00 74.69 227 LEU A N 1
ATOM 1752 C CA . LEU A 1 227 ? -27.520 -5.345 41.533 1.00 74.69 227 LEU A CA 1
ATOM 1753 C C . LEU A 1 227 ? -28.142 -3.937 41.532 1.00 74.69 227 LEU A C 1
ATOM 1755 O O . LEU A 1 227 ? -28.461 -3.414 42.591 1.00 74.69 227 LEU A O 1
ATOM 1759 N N . GLN A 1 228 ? -28.379 -3.329 40.366 1.00 67.12 228 GLN A N 1
ATOM 1760 C CA . GLN A 1 228 ? -29.046 -2.024 40.248 1.00 67.12 228 GLN A CA 1
ATOM 1761 C C . GLN A 1 228 ? -30.526 -2.086 40.647 1.00 67.12 228 GLN A C 1
ATOM 1763 O O . GLN A 1 228 ? -31.019 -1.164 41.296 1.00 67.12 228 GLN A O 1
ATOM 1768 N N . LYS A 1 229 ? -31.230 -3.178 40.307 1.00 69.12 229 LYS A N 1
ATOM 1769 C CA . LYS A 1 229 ? -32.606 -3.424 40.770 1.00 69.12 229 LYS A CA 1
ATOM 1770 C C . LYS A 1 229 ? -32.664 -3.650 42.285 1.00 69.12 229 LYS A C 1
ATOM 1772 O O . LYS A 1 229 ? -33.587 -3.149 42.916 1.00 69.12 229 LYS A O 1
ATOM 1777 N N . ALA A 1 230 ? -31.677 -4.344 42.857 1.00 68.06 230 ALA A N 1
ATOM 1778 C CA . ALA A 1 230 ? -31.564 -4.569 44.300 1.00 68.06 230 ALA A CA 1
ATOM 1779 C C . ALA A 1 230 ? -31.186 -3.295 45.081 1.00 68.06 230 ALA A C 1
ATOM 1781 O O . ALA A 1 230 ? -31.724 -3.061 46.158 1.00 68.06 230 ALA A O 1
ATOM 1782 N N . ASN A 1 231 ? -30.324 -2.436 44.522 1.00 66.50 231 ASN A N 1
ATOM 1783 C CA . ASN A 1 231 ? -29.877 -1.195 45.167 1.00 66.50 231 ASN A CA 1
ATOM 1784 C C . ASN A 1 231 ? -30.842 -0.007 44.986 1.00 66.50 231 ASN A C 1
ATOM 1786 O O . ASN A 1 231 ? -30.562 1.078 45.487 1.00 66.50 231 ASN A O 1
ATOM 1790 N N . GLY A 1 232 ? -31.961 -0.166 44.269 1.00 58.03 232 GLY A N 1
ATOM 1791 C CA . GLY A 1 232 ? -33.030 0.840 44.208 1.00 58.03 232 GLY A CA 1
ATOM 1792 C C . GLY A 1 232 ? -32.644 2.210 43.625 1.00 58.03 232 GLY A C 1
ATOM 1793 O O . GLY A 1 232 ? -33.418 3.159 43.758 1.00 58.03 232 GLY A O 1
ATOM 1794 N N . ILE A 1 233 ? -31.490 2.353 42.961 1.00 55.97 233 ILE A N 1
ATOM 1795 C CA . ILE A 1 233 ? -31.057 3.637 42.388 1.00 55.97 233 ILE A CA 1
ATOM 1796 C C . ILE A 1 233 ? -31.798 3.864 41.068 1.00 55.97 233 ILE A C 1
ATOM 1798 O O . ILE A 1 233 ? -31.327 3.557 39.974 1.00 55.97 233 ILE A O 1
ATOM 1802 N N . ARG A 1 234 ? -33.006 4.414 41.186 1.00 46.41 234 ARG A N 1
ATOM 1803 C CA . ARG A 1 234 ? -33.773 4.975 40.076 1.00 46.41 234 ARG A CA 1
ATOM 1804 C C . ARG A 1 234 ? -33.076 6.264 39.638 1.00 46.41 234 ARG A C 1
ATOM 1806 O O . ARG A 1 234 ? -33.369 7.331 40.168 1.00 46.41 234 ARG A O 1
ATOM 1813 N N . CYS A 1 235 ? -32.140 6.178 38.692 1.00 50.94 235 CYS A N 1
ATOM 1814 C CA . CYS A 1 235 ? -31.605 7.369 38.037 1.00 50.94 235 CYS A CA 1
ATOM 1815 C C . CYS A 1 235 ? -32.741 8.008 37.223 1.00 50.94 235 CYS A C 1
ATOM 1817 O O . CYS A 1 235 ? -33.044 7.590 36.106 1.00 50.94 235 CYS A O 1
ATOM 1819 N N . LYS A 1 236 ? -33.442 8.976 37.825 1.00 41.00 236 LYS A N 1
ATOM 1820 C CA . LYS A 1 236 ? -34.311 9.889 37.088 1.00 41.00 236 LYS A CA 1
ATOM 1821 C C . LYS A 1 236 ? -33.390 10.778 36.257 1.00 41.00 236 LYS A C 1
ATOM 1823 O O . LYS A 1 236 ? -32.771 11.687 36.796 1.00 41.00 236 LYS A O 1
ATOM 1828 N N . MET A 1 237 ? -33.307 10.515 34.957 1.00 43.75 237 MET A N 1
ATOM 1829 C CA . MET A 1 237 ? -32.856 11.522 34.002 1.00 43.75 237 MET A CA 1
ATOM 1830 C C . MET A 1 237 ? -33.920 12.622 33.976 1.00 43.75 237 MET A C 1
ATOM 1832 O O . MET A 1 237 ? -34.934 12.501 33.294 1.00 43.75 237 MET A O 1
ATOM 1836 N N . THR A 1 238 ? -33.747 13.660 34.790 1.00 44.03 238 THR A N 1
ATOM 1837 C CA . THR A 1 238 ? -34.469 14.918 34.593 1.00 44.03 238 THR A CA 1
ATOM 1838 C C . THR A 1 238 ? -33.841 15.625 33.394 1.00 44.03 238 THR A C 1
ATOM 1840 O O . THR A 1 238 ? -32.624 15.830 33.416 1.00 44.03 238 THR A O 1
ATOM 1843 N N . PRO A 1 239 ? -34.610 15.992 32.353 1.00 48.94 239 PRO A N 1
ATOM 1844 C CA . PRO A 1 239 ? -34.084 16.831 31.290 1.00 48.94 239 PRO A CA 1
ATOM 1845 C C . PRO A 1 239 ? -33.708 18.177 31.914 1.00 48.94 239 PRO A C 1
ATOM 1847 O O . PRO A 1 239 ? -34.530 18.813 32.573 1.00 48.94 239 PRO A O 1
ATOM 1850 N N . SER A 1 240 ? -32.446 18.571 31.767 1.00 47.34 240 SER A N 1
ATOM 1851 C CA . SER A 1 240 ? -31.965 19.898 32.138 1.00 47.34 240 SER A CA 1
ATOM 1852 C C . SER A 1 240 ? -32.755 20.932 31.338 1.00 47.34 240 SER A C 1
ATOM 1854 O O . SER A 1 240 ? -32.569 21.053 30.127 1.00 47.34 240 SER A O 1
ATOM 1856 N N . GLY A 1 241 ? -33.684 21.611 32.010 1.00 49.03 241 GLY A N 1
ATOM 1857 C CA . GLY A 1 241 ? -34.430 22.727 31.451 1.00 49.03 241 GLY A CA 1
ATOM 1858 C C . GLY A 1 241 ? -33.480 23.851 31.057 1.00 49.03 241 GLY A C 1
ATOM 1859 O O . GLY A 1 241 ? -32.610 24.231 31.838 1.00 49.03 241 GLY A O 1
ATOM 1860 N N . LEU A 1 242 ? -33.663 24.354 29.836 1.00 49.25 242 LEU A N 1
ATOM 1861 C CA . LEU A 1 242 ? -33.233 25.692 29.459 1.00 49.25 242 LEU A CA 1
ATOM 1862 C C . LEU A 1 242 ? -33.980 26.706 30.337 1.00 49.25 242 LEU A C 1
ATOM 1864 O O . LEU A 1 242 ? -35.212 26.693 30.377 1.00 49.25 242 LEU A O 1
ATOM 1868 N N . GLY A 1 243 ? -33.217 27.575 30.989 1.00 43.38 243 GLY A N 1
ATOM 1869 C CA . GLY A 1 243 ? -33.636 28.800 31.662 1.00 43.38 243 GLY A CA 1
ATOM 1870 C C . GLY A 1 243 ? -32.438 29.728 31.728 1.00 43.38 243 GLY A C 1
ATOM 1871 O O . GLY A 1 243 ? -31.356 29.219 32.098 1.00 43.38 243 GLY A O 1
#